Protein AF-A0A1Y2VP70-F1 (afdb_monomer)

Nearest PDB structures (foldseek):
  8ohu-assembly1_AAA  TM=2.660E-01  e=4.563E+00  Acidobacterium capsulatum

Mean predicted aligned error: 12.36 Å

Radius of gyration: 22.61 Å; Cα contacts (8 Å, |Δi|>4): 326; chains: 1; bounding box: 48×33×67 Å

Foldseek 3Di:
DDDPPQVDDLPPPVDPCNVVQVCCQCVDLDRHPDPSHDPLVVNLVVVLVQQEDPDAFAWDDPDQLALDTDRDPPPPDDGSLVVQLPPHSVSVSSCSQQVSNQQNHAHEYCDPQPRQLSNLVNDDLNSQQRHQHYEYHPPQDDVPVPDDPPDPPPVVVVPVVVVVSVVSSVVSNVSHANNADYAPAPPCPCVVVPPDPVVVVVVVVVVLVVLVVVVVVQPPVVWDDDDDDDCWTDGSGYTYHYDDPPVCCPPVSVVVSD

Sequence (258 aa):
MASSGGIVDLGDQSHPNYQLSKLNGESSAFLGGGRLGLPKEVRRMIYELAVFVDKPIRPRQVQAGSNKFHWNSKGEGQLATVSLARTCRTMYAEMEHWCPFYRVNTFEFSDTIDGLHPFLAAITPQRREEIRCITLSVDSLPSFFNRHPWTFRNPFHWRRRHDTAYEDVLVLLSQCKDLHSHKLLLTMDLYNRFLVRETIDRQKHSVIKSLKKFLAWAEDPSAKEAKSGHSIWLLPCFRFKALIPAFLDTCPQIAKLM

Secondary structure (DSSP, 8-state):
------SS-TT-TTSTTHHHHHHHHHH-TTT-SSTTSPPHHHHHHHHHHHH--SSPB--EESSTT-S-EE--SS--S--HHHHHHTT-HHHHHHHHHH-HHHHHPEEEESSTTTTHHHHHHHS-HHHHHT--EEEE---S--STTTS-SS----TTHHHHHHHHHHHHHHHHHTTS--EEEEB-------TTTTTSHHHHHHHHHHHHHHHHHHHHHHT-TTS------SSEEEETTEEEE----TTTTT-HHHHTT-

Solvent-accessible surface area (backbone atoms only — not comparable to full-atom values): 14934 Å² total; per-residue (Å²): 133,82,77,83,81,56,100,57,70,87,79,49,73,86,44,94,59,33,67,61,42,49,49,52,37,64,72,27,56,64,63,12,90,55,99,64,23,49,54,71,69,58,50,49,54,50,47,34,62,59,38,49,51,95,62,69,33,49,67,38,62,76,43,94,88,40,76,48,60,40,62,60,96,79,72,78,75,81,57,49,58,59,54,47,45,68,69,39,63,66,48,26,44,51,45,70,70,63,28,39,55,40,42,67,26,38,38,36,26,63,40,77,53,84,41,43,39,58,51,62,70,36,47,53,68,73,48,39,32,33,32,26,31,48,33,35,41,45,60,63,66,74,63,78,90,75,70,75,100,81,70,86,69,59,69,76,62,61,58,70,63,41,61,57,49,52,54,51,39,52,60,53,53,70,53,28,42,75,20,74,44,30,42,44,32,48,46,66,56,46,78,82,60,58,84,42,74,78,54,42,61,60,48,52,52,50,52,52,50,51,50,50,50,56,50,55,62,52,66,37,79,91,44,63,80,64,80,87,84,58,63,47,48,57,35,56,62,33,30,41,32,61,48,75,51,77,82,51,64,76,34,72,73,52,54,75,75,90

pLDDT: mean 70.25, std 20.04, range [31.72, 96.75]

Structure (mmCIF, N/CA/C/O backbone):
data_AF-A0A1Y2VP70-F1
#
_entry.id   AF-A0A1Y2VP70-F1
#
loop_
_atom_site.group_PDB
_atom_site.id
_atom_site.type_symbol
_atom_site.label_atom_id
_atom_site.label_alt_id
_atom_site.label_comp_id
_atom_site.label_asym_id
_atom_site.label_entity_id
_atom_site.label_seq_id
_atom_site.pdbx_PDB_ins_code
_atom_site.Cartn_x
_atom_site.Cartn_y
_atom_site.Cartn_z
_atom_site.occupancy
_atom_site.B_iso_or_equiv
_atom_site.auth_seq_id
_atom_site.auth_comp_id
_atom_site.auth_asym_id
_atom_site.auth_atom_id
_atom_site.pdbx_PDB_model_num
ATOM 1 N N . MET A 1 1 ? 9.917 6.873 26.772 1.00 36.81 1 MET A N 1
ATOM 2 C CA . MET A 1 1 ? 8.793 6.112 26.188 1.00 36.81 1 MET A CA 1
ATOM 3 C C . MET A 1 1 ? 8.165 6.987 25.119 1.00 36.81 1 MET A C 1
ATOM 5 O O . MET A 1 1 ? 7.546 7.982 25.466 1.00 36.81 1 MET A O 1
ATOM 9 N N . ALA A 1 2 ? 8.430 6.714 23.841 1.00 31.72 2 ALA A N 1
ATOM 10 C CA . ALA A 1 2 ? 7.815 7.475 22.759 1.00 31.72 2 ALA A CA 1
ATOM 11 C C . ALA A 1 2 ? 6.320 7.139 22.737 1.00 31.72 2 ALA A C 1
ATOM 13 O O . ALA A 1 2 ? 5.959 5.974 22.579 1.00 31.72 2 ALA A O 1
ATOM 14 N N . SER A 1 3 ? 5.472 8.145 22.950 1.00 38.56 3 SER A N 1
ATOM 15 C CA . SER A 1 3 ? 4.051 8.051 22.626 1.00 38.56 3 SER A CA 1
ATOM 16 C C . SER A 1 3 ? 3.962 7.582 21.177 1.00 38.56 3 SER A C 1
ATOM 18 O O . SER A 1 3 ? 4.481 8.249 20.280 1.00 38.56 3 SER A O 1
ATOM 20 N N . SER A 1 4 ? 3.398 6.396 20.949 1.00 45.53 4 SER A N 1
ATOM 21 C CA . SER A 1 4 ? 3.064 5.928 19.610 1.00 45.53 4 SER A CA 1
ATOM 22 C C . SER A 1 4 ? 1.977 6.861 19.086 1.00 45.53 4 SER A C 1
ATOM 24 O O . SER A 1 4 ? 0.792 6.621 19.316 1.00 45.53 4 SER A O 1
ATOM 26 N N . GLY A 1 5 ? 2.396 7.967 18.471 1.00 49.53 5 GLY A N 1
ATOM 27 C CA . GLY A 1 5 ? 1.543 8.991 17.882 1.00 49.53 5 GLY A CA 1
ATOM 28 C C . GLY A 1 5 ? 0.802 8.433 16.677 1.00 49.53 5 GLY A C 1
ATOM 29 O O . GLY A 1 5 ? 1.102 8.774 15.538 1.00 49.53 5 GLY A O 1
ATOM 30 N N . GLY A 1 6 ? -0.137 7.525 16.925 1.00 60.88 6 GLY A N 1
ATOM 31 C CA . GLY A 1 6 ? -1.163 7.201 15.958 1.00 60.88 6 GLY A CA 1
ATOM 32 C C . GLY A 1 6 ? -1.977 8.460 15.687 1.00 60.88 6 GLY A C 1
ATOM 33 O O . GLY A 1 6 ? -2.219 9.260 16.587 1.00 60.88 6 GLY A O 1
ATOM 34 N N . ILE A 1 7 ? -2.431 8.618 14.446 1.00 73.31 7 ILE A N 1
ATOM 35 C CA . ILE A 1 7 ? -3.306 9.723 14.014 1.00 73.31 7 ILE A CA 1
ATOM 36 C C . ILE A 1 7 ? -4.605 9.780 14.849 1.00 73.31 7 ILE A C 1
ATOM 38 O O . ILE A 1 7 ? -5.300 10.791 14.877 1.00 73.31 7 ILE A O 1
ATOM 42 N N . VAL A 1 8 ? -4.934 8.686 15.540 1.00 82.12 8 VAL A N 1
ATOM 43 C CA . VAL A 1 8 ? -6.163 8.495 16.303 1.00 82.12 8 VAL A CA 1
ATOM 44 C C . VAL A 1 8 ? -5.833 8.408 17.783 1.00 82.12 8 VAL A C 1
ATOM 46 O O . VAL A 1 8 ? -5.335 7.385 18.252 1.00 82.12 8 VAL A O 1
ATOM 49 N N . ASP A 1 9 ? -6.177 9.450 18.532 1.00 86.12 9 ASP A N 1
ATOM 50 C CA . ASP A 1 9 ? -6.187 9.375 19.987 1.00 86.12 9 ASP A CA 1
ATOM 51 C C . ASP A 1 9 ? -7.410 8.561 20.433 1.00 86.12 9 ASP A C 1
ATOM 53 O O . ASP A 1 9 ? -8.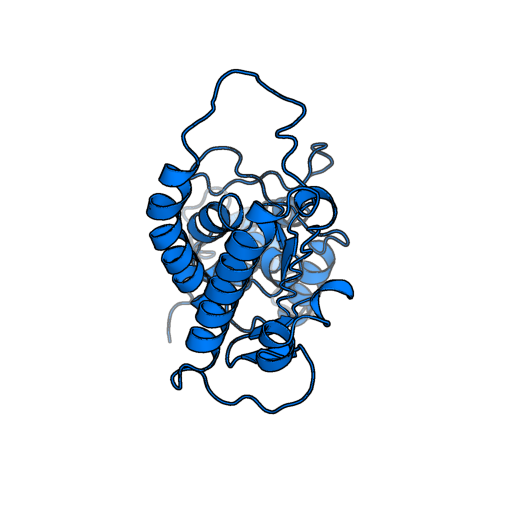548 9.009 20.305 1.00 86.12 9 ASP A O 1
ATOM 57 N N . LEU A 1 10 ? -7.200 7.331 20.910 1.00 84.69 10 LEU A N 1
ATOM 58 C CA . LEU A 1 10 ? -8.276 6.489 21.448 1.00 84.69 10 LEU A CA 1
ATOM 59 C C . LEU A 1 10 ? -8.766 6.971 22.825 1.00 84.69 10 LEU A C 1
ATOM 61 O O . LEU A 1 10 ? -9.859 6.590 23.245 1.00 84.69 10 LEU A O 1
ATOM 65 N N . GLY A 1 11 ? -7.975 7.797 23.514 1.00 85.94 11 GLY A N 1
ATOM 66 C CA . GLY A 1 11 ? -8.279 8.381 24.816 1.00 85.94 11 GLY A CA 1
ATOM 67 C C . GLY A 1 11 ? -9.081 9.680 24.752 1.00 85.94 11 GLY A C 1
ATOM 68 O O . GLY A 1 11 ? -9.553 10.126 25.795 1.00 85.94 11 GLY A O 1
ATOM 69 N N . ASP A 1 12 ? -9.281 10.257 23.562 1.00 88.69 12 ASP A N 1
ATOM 70 C CA . ASP A 1 12 ? -10.023 11.506 23.394 1.00 88.69 12 ASP A CA 1
ATOM 71 C C . ASP A 1 12 ? -11.501 11.348 23.794 1.00 88.69 12 ASP A C 1
ATOM 73 O O . ASP A 1 12 ? -12.321 10.777 23.057 1.00 88.69 12 ASP A O 1
ATOM 77 N N . GLN A 1 13 ? -11.810 11.888 24.976 1.00 90.69 13 GLN A N 1
ATOM 78 C CA . GLN A 1 13 ? -13.133 11.904 25.599 1.00 90.69 13 GLN A CA 1
ATOM 79 C C . GLN A 1 13 ? -14.077 12.927 24.961 1.00 90.69 13 GLN A C 1
ATOM 81 O O . GLN A 1 13 ? -15.290 12.800 25.116 1.00 90.69 13 GLN A O 1
ATOM 86 N N . SER A 1 14 ? -13.545 13.923 24.241 1.00 91.06 14 SER A N 1
ATOM 87 C CA . SER A 1 14 ? -14.352 14.945 23.565 1.00 91.06 14 SER A CA 1
ATOM 88 C C . SER A 1 14 ? -15.027 14.418 22.294 1.00 91.06 14 SER A C 1
ATOM 90 O O . SER A 1 14 ? -15.972 15.020 21.784 1.00 91.06 14 SER A O 1
ATOM 92 N N . HIS A 1 15 ? -14.589 13.258 21.797 1.00 85.06 15 HIS A N 1
ATOM 93 C CA . HIS A 1 15 ? -15.149 12.640 20.607 1.00 85.06 15 HIS A CA 1
ATOM 94 C C . HIS A 1 15 ? -16.620 12.216 20.820 1.00 85.06 15 HIS A C 1
ATOM 96 O O . HIS A 1 15 ? -16.912 11.467 21.758 1.00 85.06 15 HIS A O 1
ATOM 102 N N . PRO A 1 16 ? -17.548 12.550 19.898 1.00 89.00 16 PRO A N 1
ATOM 103 C CA . PRO A 1 16 ? -18.989 12.318 20.079 1.00 89.00 16 PRO A CA 1
ATOM 104 C C . PRO A 1 16 ? -19.353 10.843 20.310 1.00 89.00 16 PRO A C 1
ATOM 106 O O . PRO A 1 16 ? -20.290 10.530 21.033 1.00 89.00 16 PRO A O 1
ATOM 109 N N . ASN A 1 17 ? -18.567 9.920 19.744 1.00 84.62 17 ASN A N 1
ATOM 110 C CA . ASN A 1 17 ? -18.759 8.471 19.891 1.00 84.62 17 ASN A CA 1
ATOM 111 C C . ASN A 1 17 ? -17.756 7.800 20.851 1.00 84.62 17 ASN A C 1
ATOM 113 O O . ASN A 1 17 ? -17.474 6.607 20.699 1.00 84.62 17 ASN A O 1
ATOM 117 N N . TYR A 1 18 ? -17.154 8.539 21.792 1.00 85.69 18 TYR A N 1
ATOM 118 C CA . TYR A 1 18 ? -16.165 7.988 22.730 1.00 85.69 18 TYR A CA 1
ATOM 119 C C . TYR A 1 18 ? -16.715 6.788 23.516 1.00 85.69 18 TYR A C 1
ATOM 121 O O . TYR A 1 18 ? -16.121 5.711 23.474 1.00 85.69 18 TYR A O 1
ATOM 129 N N . GLN A 1 19 ? -17.893 6.929 24.134 1.00 84.88 19 GLN A N 1
ATOM 130 C CA . GLN A 1 19 ? -18.497 5.869 24.956 1.00 84.88 19 GLN A CA 1
ATOM 131 C C . GLN A 1 19 ? -18.812 4.600 24.150 1.00 84.88 19 GLN A C 1
ATOM 133 O O . GLN A 1 19 ? -18.469 3.500 24.571 1.00 84.88 19 GLN A O 1
ATOM 138 N N . LEU A 1 20 ? -19.380 4.746 22.946 1.00 82.38 20 LEU A N 1
ATOM 139 C CA . LEU A 1 20 ? -19.630 3.619 22.035 1.00 82.38 20 LEU A CA 1
ATOM 140 C C . LEU A 1 20 ? -18.330 2.907 21.639 1.00 82.38 20 LEU A C 1
ATOM 142 O O . LEU A 1 20 ? -18.270 1.681 21.587 1.00 82.38 20 LEU A O 1
ATOM 146 N N . SER A 1 21 ? -17.270 3.673 21.383 1.00 79.25 21 SER A N 1
ATOM 147 C CA . SER A 1 21 ? -15.967 3.111 21.013 1.00 79.25 21 SER A CA 1
ATOM 148 C C . SER A 1 21 ? -15.320 2.359 22.174 1.00 79.25 21 SER A C 1
ATOM 150 O O . SER A 1 21 ? -14.747 1.293 21.957 1.00 79.25 21 SER A O 1
ATOM 152 N N . LYS A 1 22 ? -15.455 2.885 23.396 1.00 81.62 22 LYS A N 1
ATOM 153 C CA . LYS A 1 22 ? -14.986 2.245 24.626 1.00 81.62 22 LYS A CA 1
ATOM 154 C C . LYS A 1 22 ? -15.716 0.922 24.879 1.00 81.62 22 LYS A C 1
ATOM 156 O O . LYS A 1 22 ? -15.061 -0.105 25.027 1.00 81.62 22 LYS A O 1
ATOM 161 N N . LEU A 1 23 ? -17.050 0.922 24.806 1.00 78.94 23 LEU A N 1
ATOM 162 C CA . LEU A 1 23 ? -17.875 -0.283 24.968 1.00 78.94 23 LEU A CA 1
ATOM 163 C C . LEU A 1 23 ? -17.529 -1.369 23.941 1.00 78.94 23 LEU A C 1
ATOM 165 O O . LEU A 1 23 ? -17.381 -2.534 24.309 1.00 78.94 23 LEU A O 1
ATOM 169 N N . ASN A 1 24 ? -17.341 -0.991 22.673 1.00 77.50 24 ASN A N 1
ATOM 170 C CA . ASN A 1 24 ? -16.933 -1.918 21.614 1.00 77.50 24 ASN A CA 1
ATOM 171 C C . ASN A 1 24 ? -15.533 -2.501 21.847 1.00 77.50 24 ASN A C 1
ATOM 173 O O . ASN A 1 24 ? -15.280 -3.652 21.491 1.00 77.50 24 ASN A O 1
ATOM 177 N N . GLY A 1 25 ? -14.622 -1.715 22.424 1.00 74.88 25 GLY A N 1
ATOM 178 C CA . GLY A 1 25 ? -13.291 -2.180 22.802 1.00 74.88 25 GLY A CA 1
ATOM 179 C C . GLY A 1 25 ? -13.333 -3.176 23.958 1.00 74.88 25 GLY A C 1
ATOM 180 O O . GLY A 1 25 ? -12.682 -4.210 23.888 1.00 74.88 25 GLY A O 1
ATOM 181 N N . GLU A 1 26 ? -14.119 -2.892 24.996 1.00 76.38 26 GLU A N 1
ATOM 182 C CA . GLU A 1 26 ? -14.172 -3.696 26.224 1.00 76.38 26 GLU A CA 1
ATOM 183 C C . GLU A 1 26 ? -15.010 -4.977 26.074 1.00 76.38 26 GLU A C 1
ATOM 185 O O . GLU A 1 26 ? -14.665 -6.004 26.655 1.00 76.38 26 GLU A O 1
ATOM 190 N N . SER A 1 27 ? -16.072 -4.946 25.263 1.00 71.50 27 SER A N 1
ATOM 191 C CA . SER A 1 27 ? -17.069 -6.031 25.181 1.00 71.50 27 SER A CA 1
ATOM 192 C C . SER A 1 27 ? -16.839 -7.016 24.030 1.00 71.50 27 SER A C 1
ATOM 194 O O . SER A 1 27 ? -17.524 -8.033 23.932 1.00 71.50 27 SER A O 1
ATOM 196 N N . SER A 1 28 ? -15.910 -6.725 23.118 1.00 78.75 28 SER A N 1
ATOM 197 C CA . SER A 1 28 ? -15.678 -7.550 21.931 1.00 78.75 28 SER A CA 1
ATOM 198 C C . SER A 1 28 ? -14.738 -8.717 22.229 1.00 78.75 28 SER A C 1
ATOM 200 O O . SER A 1 28 ? -13.609 -8.505 22.661 1.00 78.75 28 SER A O 1
ATOM 202 N N . ALA A 1 29 ? -15.138 -9.945 21.887 1.00 84.00 29 ALA A N 1
ATOM 203 C CA . ALA A 1 29 ? -14.236 -11.106 21.891 1.00 84.00 29 ALA A CA 1
ATOM 204 C C . ALA A 1 29 ? -13.057 -10.942 20.908 1.00 84.00 29 ALA A C 1
ATOM 206 O O . ALA A 1 29 ? -12.018 -11.577 21.044 1.00 84.00 29 ALA A O 1
ATOM 207 N N . PHE A 1 30 ? -13.193 -10.058 19.916 1.00 86.00 30 PHE A N 1
ATOM 208 C CA . PHE A 1 30 ? -12.110 -9.756 18.990 1.00 86.00 30 PHE A CA 1
ATOM 209 C C . PHE A 1 30 ? -11.111 -8.760 19.601 1.00 86.00 30 PHE A C 1
ATOM 211 O O . PHE A 1 30 ? -9.910 -9.016 19.586 1.00 86.00 30 PHE A O 1
ATOM 218 N N . LEU A 1 31 ? -11.594 -7.642 20.163 1.00 85.25 31 LEU A N 1
ATOM 219 C CA . LEU A 1 31 ? -10.757 -6.504 20.596 1.00 85.25 31 LEU A CA 1
ATOM 220 C C . LEU A 1 31 ? -10.435 -6.457 22.100 1.00 85.25 31 LEU A C 1
ATOM 222 O O . LEU A 1 31 ? -9.520 -5.727 22.484 1.00 85.25 31 LEU A O 1
ATOM 226 N N . GLY A 1 32 ? -11.176 -7.193 22.930 1.00 76.31 32 GLY A N 1
ATOM 227 C CA . GLY A 1 32 ? -11.180 -7.086 24.390 1.00 76.31 32 GLY A CA 1
ATOM 228 C C . GLY A 1 32 ? -9.804 -7.207 25.043 1.00 76.31 32 GLY A C 1
ATOM 229 O O . GLY A 1 32 ? -8.961 -7.988 24.621 1.00 76.31 32 GLY A O 1
ATOM 230 N N . GLY A 1 33 ? -9.576 -6.447 26.116 1.00 64.06 33 GLY A N 1
ATOM 231 C CA . GLY A 1 33 ? -8.334 -6.494 26.904 1.00 64.06 33 GLY A CA 1
ATOM 232 C C . GLY A 1 33 ? -8.266 -7.624 27.944 1.00 64.06 33 GLY A C 1
ATOM 233 O O . GLY A 1 33 ? -7.302 -7.692 28.701 1.00 64.06 33 GLY A O 1
ATOM 234 N N . GLY A 1 34 ? -9.292 -8.479 28.028 1.00 66.25 34 GLY A N 1
ATOM 235 C CA . GLY A 1 34 ? -9.372 -9.593 28.982 1.00 66.25 34 GLY A CA 1
ATOM 236 C C . GLY A 1 34 ? -8.952 -10.947 28.394 1.00 66.25 34 GLY A C 1
ATOM 237 O O . GLY A 1 34 ? -8.525 -11.038 27.249 1.00 66.25 34 GLY A O 1
ATOM 238 N N . ARG A 1 35 ? -9.150 -12.036 29.157 1.00 63.47 35 ARG A N 1
ATOM 239 C CA . ARG A 1 35 ? -8.818 -13.427 28.755 1.00 63.47 35 ARG A CA 1
ATOM 240 C C . ARG A 1 35 ? -9.484 -13.913 27.456 1.00 63.47 35 ARG A C 1
ATOM 242 O O . ARG A 1 35 ? -9.061 -14.929 26.919 1.00 63.47 35 ARG A O 1
ATOM 249 N N . LEU A 1 36 ? -10.538 -13.236 27.002 1.00 72.88 36 LEU A N 1
ATOM 250 C CA . LEU A 1 36 ? -11.328 -13.619 25.828 1.00 72.88 36 LEU A CA 1
ATOM 251 C C . LEU A 1 36 ? -10.959 -12.841 24.560 1.00 72.88 36 LEU A C 1
ATOM 253 O O . LEU A 1 36 ? -11.454 -13.187 23.494 1.00 72.88 36 LEU A O 1
ATOM 257 N N . GLY A 1 37 ? -10.134 -11.796 24.666 1.00 85.31 37 GLY A N 1
ATOM 258 C CA . GLY A 1 37 ? -9.703 -11.022 23.509 1.00 85.31 37 GLY A CA 1
ATOM 259 C C . GLY A 1 37 ? -8.597 -11.716 22.731 1.00 85.31 37 GLY A C 1
ATOM 260 O O . GLY A 1 37 ? -7.695 -12.318 23.316 1.00 85.31 37 GLY A O 1
ATOM 261 N N . LEU A 1 38 ? -8.626 -11.595 21.404 1.00 90.38 38 LEU A N 1
ATOM 262 C CA . LEU A 1 38 ? -7.532 -12.094 20.577 1.00 90.38 38 LEU A CA 1
ATOM 263 C C . LEU A 1 38 ? -6.261 -11.266 20.816 1.00 90.38 38 LEU A C 1
ATOM 265 O O . LEU A 1 38 ? -6.340 -10.036 20.802 1.00 90.38 38 LEU A O 1
ATOM 269 N N . PRO A 1 39 ? -5.080 -11.890 20.967 1.00 90.88 39 PRO A N 1
ATOM 270 C CA . PRO A 1 39 ? -3.812 -11.169 20.969 1.00 90.88 39 PRO A CA 1
ATOM 271 C C . PRO A 1 39 ? -3.644 -10.301 19.714 1.00 90.88 39 PRO A C 1
ATOM 273 O O . PRO A 1 39 ? -4.165 -10.626 18.641 1.00 90.88 39 PRO A O 1
ATOM 276 N N . LYS A 1 40 ? -2.895 -9.198 19.833 1.00 89.75 40 LYS A N 1
ATOM 277 C CA . LYS A 1 40 ? -2.677 -8.238 18.734 1.00 89.75 40 LYS A CA 1
ATOM 278 C C . LYS A 1 40 ? -2.093 -8.912 17.494 1.00 89.75 40 LYS A C 1
ATOM 280 O O . LYS A 1 40 ? -2.465 -8.577 16.376 1.00 89.75 40 LYS A O 1
ATOM 285 N N . GLU A 1 41 ? -1.219 -9.886 17.699 1.00 92.62 41 GLU A N 1
ATOM 286 C CA . GLU A 1 41 ? -0.559 -10.671 16.662 1.00 92.62 41 GLU A CA 1
ATOM 287 C C . GLU A 1 41 ? -1.582 -11.488 15.863 1.00 92.62 41 GLU A C 1
ATOM 289 O O . GLU A 1 41 ? -1.571 -11.468 14.634 1.00 92.62 41 GLU A O 1
ATOM 294 N N . VAL A 1 42 ? -2.529 -12.133 16.554 1.00 93.75 42 VAL A N 1
ATOM 295 C CA . VAL A 1 42 ? -3.603 -12.912 15.921 1.00 93.75 42 VAL A CA 1
ATOM 296 C C . VAL A 1 42 ? -4.558 -11.991 15.165 1.00 93.75 42 VAL A C 1
ATOM 298 O O . VAL A 1 42 ? -4.917 -12.278 14.024 1.00 93.75 42 VAL A O 1
ATOM 301 N N . ARG A 1 43 ? -4.927 -10.842 15.749 1.00 94.38 43 ARG A N 1
ATOM 302 C CA . ARG A 1 43 ? -5.743 -9.835 15.050 1.00 94.38 43 ARG A CA 1
ATOM 303 C C . ARG A 1 43 ? -5.069 -9.335 13.781 1.00 94.38 43 ARG A C 1
ATOM 305 O O . ARG A 1 43 ? -5.723 -9.240 12.747 1.00 94.38 43 ARG A O 1
ATOM 312 N N . ARG A 1 44 ? -3.764 -9.064 13.843 1.00 93.88 44 ARG A N 1
ATOM 313 C CA . ARG A 1 44 ? -2.971 -8.653 12.684 1.00 93.88 44 ARG A CA 1
ATOM 314 C C . ARG A 1 44 ? -3.031 -9.698 11.571 1.00 93.88 44 ARG A C 1
ATOM 316 O O . ARG A 1 44 ? -3.310 -9.323 10.438 1.00 93.88 44 ARG A O 1
ATOM 323 N N . MET A 1 45 ? -2.845 -10.981 11.890 1.00 95.94 45 MET A N 1
ATOM 324 C CA . MET A 1 45 ? -2.973 -12.067 10.908 1.00 95.94 45 MET A CA 1
ATOM 325 C C . MET A 1 45 ? -4.372 -12.106 10.278 1.00 95.94 45 MET A C 1
ATOM 327 O O . MET A 1 45 ? -4.504 -12.272 9.069 1.00 95.94 45 MET A O 1
ATOM 331 N N . ILE A 1 46 ? -5.423 -11.906 11.078 1.00 95.81 46 ILE A N 1
ATOM 332 C CA . ILE A 1 46 ? -6.802 -11.858 10.574 1.00 95.81 46 ILE A CA 1
ATOM 333 C C . ILE A 1 46 ? -7.003 -10.661 9.642 1.00 95.81 46 ILE A C 1
ATOM 335 O O . ILE A 1 46 ? -7.610 -10.818 8.586 1.00 95.81 46 ILE A O 1
ATOM 339 N N . TYR A 1 47 ? -6.484 -9.479 9.986 1.00 96.75 47 TYR A N 1
ATOM 340 C CA . TYR A 1 47 ? -6.564 -8.317 9.103 1.00 96.75 47 TYR A CA 1
ATOM 341 C C . TYR A 1 47 ? -5.829 -8.551 7.790 1.00 96.75 47 TYR A C 1
ATOM 343 O O . TYR A 1 47 ? -6.383 -8.246 6.741 1.00 96.75 47 TYR A O 1
ATOM 351 N N . GLU A 1 48 ? -4.617 -9.105 7.845 1.00 96.12 48 GLU A N 1
ATOM 352 C CA . GLU A 1 48 ? -3.819 -9.468 6.673 1.00 96.12 48 GLU A CA 1
ATOM 353 C C . GLU A 1 48 ? -4.599 -10.408 5.741 1.00 96.12 48 GLU A C 1
ATOM 355 O O . GLU A 1 48 ? -4.717 -10.124 4.551 1.00 96.12 48 GLU A O 1
ATOM 360 N N . LEU A 1 49 ? -5.233 -11.452 6.283 1.00 96.44 49 LEU A N 1
ATOM 361 C CA . LEU A 1 49 ? -6.102 -12.348 5.513 1.00 96.44 49 LEU A CA 1
ATOM 362 C C . LEU A 1 49 ? -7.345 -11.639 4.959 1.00 96.44 49 LEU A C 1
ATOM 364 O O . LEU A 1 49 ? -7.732 -11.872 3.818 1.00 96.44 49 LEU A O 1
ATOM 368 N N . ALA A 1 50 ? -7.972 -10.765 5.747 1.00 95.69 50 ALA A N 1
ATOM 369 C CA . ALA A 1 50 ? -9.207 -10.091 5.362 1.00 95.69 50 ALA A CA 1
ATOM 370 C C . ALA A 1 50 ? -9.007 -9.056 4.245 1.00 95.69 50 ALA A C 1
ATOM 372 O O . ALA A 1 50 ? -9.914 -8.836 3.445 1.00 95.69 50 ALA A O 1
ATOM 373 N N . VAL A 1 51 ? -7.849 -8.390 4.199 1.00 95.56 51 VAL A N 1
ATOM 374 C CA . VAL A 1 51 ? -7.547 -7.352 3.195 1.00 95.56 51 VAL A CA 1
ATOM 375 C C . VAL A 1 51 ? -6.751 -7.860 2.000 1.00 95.56 51 VAL A C 1
ATOM 377 O O . VAL A 1 51 ? -6.444 -7.066 1.106 1.00 95.56 51 VAL A O 1
ATOM 380 N N . PHE A 1 52 ? -6.401 -9.144 1.989 1.00 95.00 52 PHE A N 1
ATOM 381 C CA . PHE A 1 52 ? -5.705 -9.768 0.879 1.00 95.00 52 PHE A CA 1
ATOM 382 C C . PHE A 1 52 ? -6.600 -9.830 -0.363 1.00 95.00 52 PHE A C 1
ATOM 384 O O . PHE A 1 52 ? -7.750 -10.269 -0.320 1.00 95.00 52 PHE A O 1
ATOM 391 N N . VAL A 1 53 ? -6.045 -9.397 -1.488 1.00 93.12 53 VAL A N 1
ATOM 392 C CA . VAL A 1 53 ? -6.641 -9.472 -2.814 1.00 93.12 53 VAL A CA 1
ATOM 393 C C . VAL A 1 53 ? -5.755 -10.380 -3.656 1.00 93.12 53 VAL A C 1
ATOM 395 O O . VAL A 1 53 ? -4.587 -10.083 -3.890 1.00 93.12 53 VAL A O 1
ATOM 398 N N . ASP A 1 54 ? -6.335 -11.483 -4.129 1.00 91.06 54 ASP A N 1
ATOM 399 C CA . ASP A 1 54 ? -5.628 -12.508 -4.910 1.00 91.06 54 ASP A CA 1
ATOM 400 C C . ASP A 1 54 ? -5.006 -11.954 -6.204 1.00 91.06 54 ASP A C 1
ATOM 402 O O . ASP A 1 54 ? -3.920 -12.350 -6.624 1.00 91.06 54 ASP A O 1
ATOM 406 N N . LYS A 1 55 ? -5.676 -10.978 -6.828 1.00 90.75 55 LYS A N 1
ATOM 407 C CA . LYS A 1 55 ? -5.212 -10.343 -8.064 1.00 90.75 55 LYS A CA 1
ATOM 408 C C . LYS A 1 55 ? -4.389 -9.085 -7.782 1.00 90.75 55 LYS A C 1
ATOM 410 O O . LYS A 1 55 ? -4.735 -8.337 -6.866 1.00 90.75 55 LYS A O 1
ATOM 415 N N . PRO A 1 56 ? -3.377 -8.780 -8.619 1.00 90.19 56 PRO A N 1
ATOM 416 C CA . PRO A 1 56 ? -2.643 -7.529 -8.511 1.00 90.19 56 PRO A CA 1
ATOM 417 C C . PRO A 1 56 ? -3.571 -6.312 -8.572 1.00 90.19 56 PRO A C 1
ATOM 419 O O . PRO A 1 56 ? -4.456 -6.210 -9.426 1.00 90.19 56 PRO A O 1
ATOM 422 N N . ILE A 1 57 ? -3.353 -5.377 -7.653 1.00 91.62 57 ILE A N 1
ATOM 423 C CA . ILE A 1 57 ? -4.113 -4.136 -7.553 1.00 91.62 57 ILE A CA 1
ATOM 424 C C . ILE A 1 57 ? -3.466 -3.117 -8.479 1.00 91.62 57 ILE A C 1
ATOM 426 O O . ILE A 1 57 ? -2.281 -2.827 -8.343 1.00 91.62 57 ILE A O 1
ATOM 430 N N . ARG A 1 58 ? -4.250 -2.537 -9.389 1.00 91.12 58 ARG A N 1
ATOM 431 C CA . ARG A 1 58 ? -3.802 -1.480 -10.308 1.00 91.12 58 ARG A CA 1
ATOM 432 C C . ARG A 1 58 ? -4.340 -0.130 -9.835 1.00 91.12 58 ARG A C 1
ATOM 434 O O . ARG A 1 58 ? -5.432 0.260 -10.258 1.00 91.12 58 ARG A O 1
ATOM 441 N N . PRO A 1 59 ? -3.652 0.559 -8.907 1.00 91.31 59 PRO A N 1
ATOM 442 C CA . PRO A 1 59 ? -4.176 1.779 -8.318 1.00 91.31 59 PRO A CA 1
ATOM 443 C C . PRO A 1 59 ? -4.271 2.885 -9.370 1.00 91.31 59 PRO A C 1
ATOM 445 O O . PRO A 1 59 ? -3.299 3.218 -10.045 1.00 91.31 59 PRO A O 1
ATOM 448 N N . ARG A 1 60 ? -5.447 3.505 -9.472 1.00 89.06 60 ARG A N 1
ATOM 449 C CA . ARG A 1 60 ? -5.668 4.692 -10.305 1.00 89.06 60 ARG A CA 1
ATOM 450 C C . ARG A 1 60 ? -6.170 5.827 -9.434 1.00 89.06 60 ARG A C 1
ATOM 452 O O . ARG A 1 60 ? -7.243 5.703 -8.850 1.00 89.06 60 ARG A O 1
ATOM 459 N N . GLN A 1 61 ? -5.418 6.923 -9.344 1.00 89.19 61 GLN A N 1
ATOM 460 C CA . GLN A 1 61 ? -5.868 8.094 -8.590 1.00 89.19 61 GLN A CA 1
ATOM 461 C C . GLN A 1 61 ? -7.241 8.558 -9.082 1.00 89.19 61 GLN A C 1
ATOM 463 O O . GLN A 1 61 ? -7.472 8.665 -10.286 1.00 89.19 61 GLN A O 1
ATOM 468 N N . VAL A 1 62 ? -8.134 8.849 -8.134 1.00 89.56 62 VAL A N 1
ATOM 469 C CA . VAL A 1 62 ? -9.455 9.431 -8.424 1.00 89.56 62 VAL A CA 1
ATOM 470 C C . VAL A 1 62 ? -9.287 10.807 -9.077 1.00 89.56 62 VAL A C 1
ATOM 472 O O . VAL A 1 62 ? -9.998 11.155 -10.014 1.00 89.56 62 VAL A O 1
ATOM 475 N N . GLN A 1 63 ? -8.311 11.575 -8.595 1.00 90.56 63 GLN A N 1
ATOM 476 C CA . GLN A 1 63 ? -7.932 12.888 -9.107 1.00 90.56 63 GLN A CA 1
ATOM 477 C C . GLN A 1 63 ? -6.427 13.086 -8.904 1.00 90.56 63 GLN A C 1
ATOM 479 O O . GLN A 1 63 ? -5.864 12.557 -7.944 1.00 90.56 63 GLN A O 1
ATOM 484 N N . ALA A 1 64 ? -5.780 13.859 -9.779 1.00 87.25 64 ALA A N 1
ATOM 485 C CA . ALA A 1 64 ? -4.365 14.195 -9.642 1.00 87.25 64 ALA A CA 1
ATOM 486 C C . ALA A 1 64 ? -4.064 14.784 -8.250 1.00 87.25 64 ALA A C 1
ATOM 488 O O . ALA A 1 64 ? -4.737 15.715 -7.809 1.00 87.25 64 ALA A O 1
ATOM 489 N N . GLY A 1 65 ? -3.074 14.213 -7.559 1.00 84.62 65 GLY A N 1
ATOM 490 C CA . GLY A 1 65 ? -2.684 14.620 -6.202 1.00 84.62 65 GLY A CA 1
ATOM 491 C C . GLY A 1 65 ? -3.586 14.087 -5.082 1.00 84.62 65 GLY A C 1
ATOM 492 O O . GLY A 1 65 ? -3.333 14.361 -3.912 1.00 84.62 65 GLY A O 1
ATOM 493 N N . SER A 1 66 ? -4.624 13.311 -5.403 1.00 90.56 66 SER A N 1
ATOM 494 C CA . SER A 1 66 ? -5.487 12.689 -4.400 1.00 90.56 66 SER A CA 1
ATOM 495 C C . SER A 1 66 ? -4.825 11.469 -3.759 1.00 90.56 66 SER A C 1
ATOM 497 O O . SER A 1 66 ? -4.204 10.650 -4.434 1.00 90.56 66 SER A O 1
ATOM 499 N N . ASN A 1 67 ? -5.060 11.279 -2.462 1.00 89.06 67 ASN A N 1
ATOM 500 C CA . ASN A 1 67 ? -4.730 10.044 -1.747 1.00 89.06 67 ASN A CA 1
ATOM 501 C C . ASN A 1 67 ? -5.802 8.944 -1.905 1.00 89.06 67 ASN A C 1
ATOM 503 O O . ASN A 1 67 ? -5.736 7.915 -1.230 1.00 89.06 67 ASN A O 1
ATOM 507 N N . LYS A 1 68 ? -6.811 9.167 -2.760 1.00 90.12 68 LYS A N 1
ATOM 508 C CA . LYS A 1 68 ? -7.873 8.205 -3.064 1.00 90.12 68 LYS A CA 1
ATOM 509 C C . LYS A 1 68 ? -7.603 7.525 -4.399 1.00 90.12 68 LYS A C 1
ATOM 511 O O . LYS A 1 68 ? -7.289 8.183 -5.392 1.00 90.12 68 LYS A O 1
ATOM 516 N N . PHE A 1 69 ? -7.809 6.212 -4.427 1.00 90.06 69 PHE A N 1
ATOM 517 C CA . PHE A 1 69 ? -7.539 5.377 -5.589 1.00 90.06 69 PHE A CA 1
ATOM 518 C C . PHE A 1 69 ? -8.727 4.476 -5.907 1.00 90.06 69 PHE A C 1
ATOM 520 O O . PHE A 1 69 ? -9.364 3.920 -5.012 1.00 90.06 69 PHE A O 1
ATOM 527 N N . HIS A 1 70 ? -8.983 4.291 -7.196 1.00 87.94 70 HIS A N 1
ATOM 528 C CA . HIS A 1 70 ? -9.733 3.151 -7.690 1.00 87.94 70 HIS A CA 1
ATOM 529 C C . HIS A 1 70 ? -8.838 1.917 -7.625 1.00 87.94 70 HIS A C 1
ATOM 531 O O . HIS A 1 70 ? -7.674 1.969 -8.027 1.00 87.94 70 HIS A O 1
ATOM 537 N N . TRP A 1 71 ? -9.389 0.820 -7.115 1.00 80.69 71 TRP A N 1
ATOM 538 C CA . TRP A 1 71 ? -8.679 -0.451 -6.980 1.00 80.69 71 TRP A CA 1
ATOM 539 C C . TRP A 1 71 ? -9.109 -1.479 -8.036 1.00 80.69 71 TRP A C 1
ATOM 541 O O . TRP A 1 71 ? -8.369 -2.419 -8.310 1.00 80.69 71 TRP A O 1
ATOM 551 N N . ASN A 1 72 ? -10.273 -1.287 -8.665 1.00 75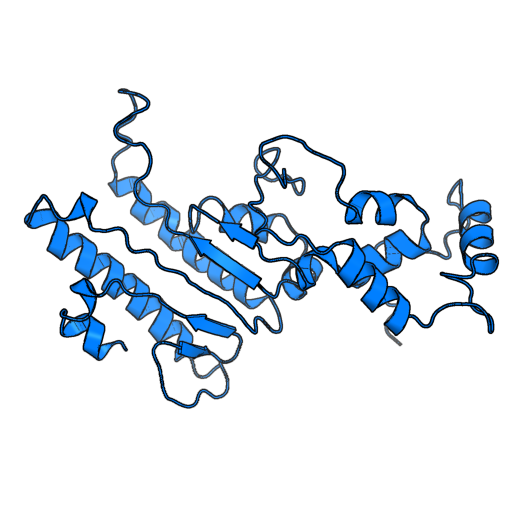.38 72 ASN A N 1
ATOM 552 C CA . ASN A 1 72 ? -10.747 -2.086 -9.788 1.00 75.38 72 ASN A CA 1
ATOM 553 C C . ASN A 1 72 ? -11.411 -1.209 -10.864 1.00 75.38 72 ASN A C 1
ATOM 555 O O . ASN A 1 72 ? -11.858 -0.090 -10.607 1.00 75.38 72 ASN A O 1
ATOM 559 N N . SER A 1 73 ? -11.456 -1.718 -12.096 1.00 66.38 73 SER A N 1
ATOM 560 C CA . SER A 1 73 ? -12.063 -1.032 -13.245 1.00 66.38 73 SER A CA 1
ATOM 561 C C . SER A 1 73 ? -13.591 -1.090 -13.250 1.00 66.38 73 SER A C 1
ATOM 563 O O . SER A 1 73 ? -14.226 -0.281 -13.921 1.00 66.38 73 SER A O 1
ATOM 565 N N . LYS A 1 74 ? -14.177 -2.042 -12.516 1.00 67.44 74 LYS A N 1
ATOM 566 C CA . LYS A 1 74 ? -15.617 -2.325 -12.525 1.00 67.44 74 LYS A CA 1
ATOM 567 C C . LYS A 1 74 ? -16.395 -1.700 -11.362 1.00 67.44 74 LYS A C 1
ATOM 569 O O . LYS A 1 74 ? -17.613 -1.806 -11.338 1.00 67.44 74 LYS A O 1
ATOM 574 N N . GLY A 1 75 ? -15.718 -1.075 -10.397 1.00 58.00 75 GLY A N 1
ATOM 575 C CA . GLY A 1 75 ? -16.359 -0.557 -9.182 1.00 58.00 75 GLY A CA 1
ATOM 576 C C . GLY A 1 75 ? -16.948 -1.650 -8.281 1.00 58.00 75 GLY A C 1
ATOM 577 O O . GLY A 1 75 ? -17.800 -1.358 -7.447 1.00 58.00 75 GLY A O 1
ATOM 578 N N . GLU A 1 76 ? -16.540 -2.909 -8.455 1.00 58.91 76 GLU A N 1
ATOM 579 C CA . GLU A 1 76 ? -17.112 -4.047 -7.734 1.00 58.91 76 GLU A CA 1
ATOM 580 C C . GLU A 1 76 ? -16.655 -4.035 -6.271 1.00 58.91 76 GLU A C 1
ATOM 582 O O . GLU A 1 76 ? -15.490 -4.281 -5.989 1.00 58.91 76 GLU A O 1
ATOM 587 N N . GLY A 1 77 ? -17.574 -3.774 -5.341 1.00 68.31 77 GLY A N 1
ATOM 588 C CA . GLY A 1 77 ? -17.380 -4.001 -3.908 1.00 68.31 77 GLY A CA 1
ATOM 589 C C . GLY A 1 77 ? -16.515 -2.974 -3.164 1.00 68.31 77 GLY A C 1
ATOM 590 O O . GLY A 1 77 ? -15.575 -2.363 -3.677 1.00 68.31 77 GLY A O 1
ATOM 591 N N . GLN A 1 78 ? -16.838 -2.793 -1.885 1.00 79.88 78 GLN A N 1
ATOM 592 C CA . GLN A 1 78 ? -16.019 -2.029 -0.951 1.00 79.88 78 GLN A CA 1
ATOM 593 C C . GLN A 1 78 ? -14.865 -2.915 -0.464 1.00 79.88 78 GLN A C 1
ATOM 595 O O . GLN A 1 78 ? -15.106 -4.020 0.017 1.00 79.88 78 GLN A O 1
ATOM 600 N N . LEU A 1 79 ? -13.618 -2.433 -0.557 1.00 85.94 79 LEU A N 1
ATOM 601 C CA . LEU A 1 79 ? -12.467 -3.145 0.009 1.00 85.94 79 LEU A CA 1
ATOM 602 C C . LEU A 1 79 ? -12.706 -3.423 1.494 1.00 85.94 79 LEU A C 1
ATOM 604 O O . LEU A 1 79 ? -13.080 -2.512 2.242 1.00 85.94 79 LEU A O 1
ATOM 608 N N . ALA A 1 80 ? -12.401 -4.646 1.931 1.00 91.25 80 ALA A N 1
ATOM 609 C CA . ALA A 1 80 ? -12.505 -5.044 3.333 1.00 91.25 80 ALA A CA 1
ATOM 610 C C . ALA A 1 80 ? -11.761 -4.070 4.259 1.00 91.25 80 ALA A C 1
ATOM 612 O O . ALA A 1 80 ? -12.262 -3.743 5.330 1.00 91.25 80 ALA A O 1
ATOM 613 N N . THR A 1 81 ? -10.635 -3.503 3.803 1.00 91.06 81 THR A N 1
ATOM 614 C CA . THR A 1 81 ? -9.883 -2.488 4.555 1.00 91.06 81 THR A CA 1
ATOM 615 C C . THR A 1 81 ? -10.741 -1.278 4.937 1.00 91.06 81 THR A C 1
ATOM 617 O O . THR A 1 81 ? -10.606 -0.761 6.041 1.00 91.06 81 THR A O 1
ATOM 620 N N . VAL A 1 82 ? -11.649 -0.836 4.057 1.00 90.06 82 VAL A N 1
ATOM 621 C CA . VAL A 1 82 ? -12.530 0.315 4.307 1.00 90.06 82 VAL A CA 1
ATOM 622 C C . VAL A 1 82 ? -13.656 -0.084 5.257 1.00 90.06 82 VAL A C 1
ATOM 624 O O . VAL A 1 82 ? -14.039 0.704 6.115 1.00 90.06 82 VAL A O 1
ATOM 627 N N . SER A 1 83 ? -14.194 -1.296 5.125 1.00 92.56 83 SER A N 1
ATOM 628 C CA . SER A 1 83 ? -15.235 -1.808 6.025 1.00 92.56 83 SER A CA 1
ATOM 629 C C . SER A 1 83 ? -14.704 -1.996 7.452 1.00 92.56 83 SER A C 1
ATOM 631 O O . SER A 1 83 ? -15.318 -1.516 8.404 1.00 92.56 83 SER A O 1
ATOM 633 N N . LEU A 1 84 ? -13.513 -2.587 7.600 1.00 92.44 84 LEU A N 1
ATOM 634 C CA . LEU A 1 84 ? -12.818 -2.753 8.882 1.00 92.44 84 LEU A CA 1
ATOM 635 C C . LEU A 1 84 ? -12.494 -1.399 9.526 1.00 92.44 84 LEU A C 1
ATOM 637 O O . LEU A 1 84 ? -12.836 -1.164 10.684 1.00 92.44 84 LEU A O 1
ATOM 641 N N . ALA A 1 85 ? -11.933 -0.465 8.751 1.00 91.12 85 ALA A N 1
ATOM 642 C CA . ALA A 1 85 ? -11.644 0.897 9.202 1.00 91.12 85 ALA A CA 1
ATOM 643 C C . ALA A 1 85 ? -12.894 1.662 9.679 1.00 91.12 85 ALA A C 1
ATOM 645 O O . ALA A 1 85 ? -12.789 2.565 10.502 1.00 91.12 85 ALA A O 1
ATOM 646 N N . ARG A 1 86 ? -14.084 1.310 9.180 1.00 89.88 86 ARG A N 1
ATOM 647 C CA . ARG A 1 86 ? -15.359 1.929 9.575 1.00 89.88 86 ARG A CA 1
ATOM 648 C C . ARG A 1 86 ? -16.070 1.206 10.719 1.00 89.88 86 ARG A C 1
ATOM 650 O O . ARG A 1 86 ? -17.104 1.694 11.162 1.00 89.88 86 ARG A O 1
ATOM 657 N N . THR A 1 87 ? -15.553 0.069 11.184 1.00 88.81 87 THR A N 1
ATOM 658 C CA . THR A 1 87 ? -16.241 -0.761 12.184 1.00 88.81 87 THR A CA 1
ATOM 659 C C . THR A 1 87 ? -16.153 -0.138 13.580 1.00 88.81 87 THR A C 1
ATOM 661 O O . THR A 1 87 ? -17.172 0.069 14.233 1.00 88.81 87 THR A O 1
ATOM 664 N N . CYS A 1 88 ? -14.949 0.204 14.047 1.00 87.81 88 CYS A N 1
ATOM 665 C CA . CYS A 1 88 ? -14.748 0.916 15.31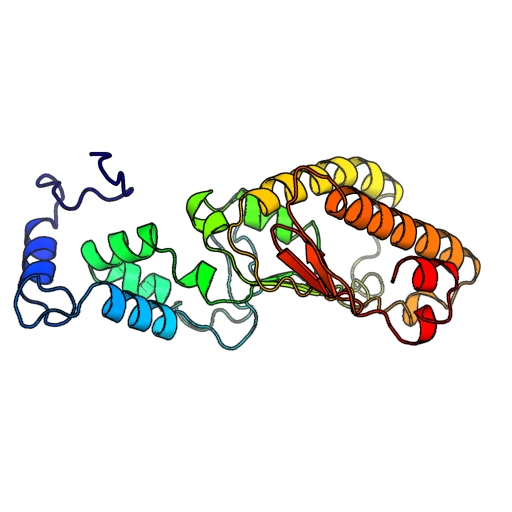3 1.00 87.81 88 CYS A CA 1
ATOM 666 C C . CYS A 1 88 ? -13.403 1.664 15.336 1.00 87.81 88 CYS A C 1
ATOM 668 O O . CYS A 1 88 ? -12.516 1.389 14.525 1.00 87.81 88 CYS A O 1
ATOM 670 N N . ARG A 1 89 ? -13.224 2.587 16.296 1.00 88.12 89 ARG A N 1
ATOM 671 C CA . ARG A 1 89 ? -11.990 3.390 16.432 1.00 88.12 89 ARG A CA 1
ATOM 672 C C . ARG A 1 89 ? -10.744 2.535 16.658 1.00 88.12 89 ARG A C 1
ATOM 674 O O . ARG A 1 89 ? -9.700 2.855 16.107 1.00 88.12 89 ARG A O 1
ATOM 681 N N . THR A 1 90 ? -10.847 1.454 17.432 1.00 89.06 90 THR A N 1
ATOM 682 C CA . THR A 1 90 ? -9.709 0.565 17.706 1.00 89.06 90 THR A CA 1
ATOM 683 C C . THR A 1 90 ? -9.239 -0.141 16.439 1.00 89.06 90 THR A C 1
ATOM 685 O O . THR A 1 90 ? -8.051 -0.104 16.140 1.00 89.06 90 THR A O 1
ATOM 688 N N . MET A 1 91 ? -10.162 -0.709 15.651 1.00 91.38 91 MET A N 1
ATOM 689 C CA . MET A 1 91 ? -9.825 -1.304 14.352 1.00 91.38 91 MET A CA 1
ATOM 690 C C . MET A 1 91 ? -9.252 -0.252 13.406 1.00 91.38 91 MET A C 1
ATOM 692 O O . MET A 1 91 ? -8.239 -0.503 12.768 1.00 91.38 91 MET A O 1
ATOM 696 N N . TYR A 1 92 ? -9.840 0.945 13.350 1.00 92.12 92 TYR A N 1
ATOM 697 C CA . TYR A 1 92 ? -9.297 2.042 12.550 1.00 92.12 92 TYR A CA 1
ATOM 698 C C . TYR A 1 92 ? -7.851 2.388 12.940 1.00 92.12 92 TYR A C 1
ATOM 700 O O . TYR A 1 92 ? -6.987 2.471 12.071 1.00 92.12 92 TYR A O 1
ATOM 708 N N . ALA A 1 93 ? -7.572 2.524 14.239 1.00 91.56 93 ALA A N 1
ATOM 709 C CA . ALA A 1 93 ? -6.238 2.819 14.749 1.00 91.56 93 ALA A CA 1
ATOM 710 C C . ALA A 1 93 ? -5.236 1.690 14.454 1.00 91.56 93 ALA A C 1
ATOM 712 O O . ALA A 1 93 ? -4.116 1.971 14.034 1.00 91.56 93 ALA A O 1
ATOM 713 N N . GLU A 1 94 ? -5.629 0.423 14.620 1.00 92.94 94 GLU A N 1
ATOM 714 C CA . GLU A 1 94 ? -4.783 -0.730 14.278 1.00 92.94 94 GLU A CA 1
ATOM 715 C C . GLU A 1 94 ? -4.503 -0.798 12.766 1.00 92.94 94 GLU A C 1
ATOM 717 O O . GLU A 1 94 ? -3.359 -1.001 12.359 1.00 92.94 94 GLU A O 1
ATOM 722 N N . MET A 1 95 ? -5.514 -0.556 11.925 1.00 93.31 95 MET A N 1
ATOM 723 C CA . MET A 1 95 ? -5.380 -0.541 10.464 1.00 93.31 95 MET A CA 1
ATOM 724 C C . MET A 1 95 ? -4.485 0.599 9.968 1.00 93.31 95 MET A C 1
ATOM 726 O O . MET A 1 95 ? -3.689 0.383 9.056 1.00 93.31 95 MET A O 1
ATOM 730 N N . GLU A 1 96 ? -4.584 1.790 10.563 1.00 92.06 96 GLU A N 1
ATOM 731 C CA . GLU A 1 96 ? -3.721 2.931 10.227 1.00 92.06 96 GLU A CA 1
ATOM 732 C C . GLU A 1 96 ? -2.295 2.736 10.757 1.00 92.06 96 GLU A C 1
ATOM 734 O O . GLU A 1 96 ? -1.330 3.156 10.124 1.00 92.06 96 GLU A O 1
ATOM 739 N N . HIS A 1 97 ? -2.130 2.063 11.900 1.00 91.50 97 HIS A N 1
ATOM 740 C CA . HIS A 1 97 ? -0.810 1.804 12.463 1.00 91.50 97 HIS A CA 1
ATOM 741 C C . HIS A 1 97 ? -0.045 0.714 11.696 1.00 91.50 97 HIS A C 1
ATOM 743 O O . HIS A 1 97 ? 1.127 0.901 11.372 1.00 91.50 97 HIS A O 1
ATOM 749 N N . TRP A 1 98 ? -0.692 -0.411 11.381 1.00 91.88 98 TRP A N 1
ATOM 750 C CA . TRP A 1 98 ? -0.037 -1.566 10.751 1.00 91.88 98 TRP A CA 1
ATOM 751 C C . TRP A 1 98 ? -0.139 -1.594 9.228 1.00 91.88 98 TRP A C 1
ATOM 753 O O . TRP A 1 98 ? 0.583 -2.357 8.594 1.00 91.88 98 TRP A O 1
ATOM 763 N N . CYS A 1 99 ? -1.045 -0.809 8.641 1.00 94.81 99 CYS A N 1
ATOM 764 C CA . CYS A 1 99 ? -1.265 -0.719 7.198 1.00 94.81 99 CYS A CA 1
ATOM 765 C C . CYS A 1 99 ? -1.305 -2.086 6.467 1.00 94.81 99 CYS A C 1
ATOM 767 O O . CYS A 1 99 ? -0.691 -2.214 5.402 1.00 94.81 99 CYS A O 1
ATOM 769 N N . PRO A 1 100 ? -2.035 -3.113 6.963 1.00 95.81 100 PRO A N 1
ATOM 770 C CA . PRO A 1 100 ? -1.924 -4.486 6.453 1.00 95.81 100 PRO A CA 1
ATOM 771 C C . PRO A 1 100 ? -2.262 -4.597 4.961 1.00 95.81 100 PRO A C 1
ATOM 773 O O . PRO A 1 100 ? -1.676 -5.414 4.258 1.00 95.81 100 PRO A O 1
ATOM 776 N N . PHE A 1 101 ? -3.131 -3.718 4.448 1.00 95.81 101 PHE A N 1
ATOM 777 C CA . PHE A 1 101 ? -3.460 -3.636 3.024 1.00 95.81 101 PHE A CA 1
ATOM 778 C C . PHE A 1 101 ? -2.232 -3.415 2.131 1.00 95.81 101 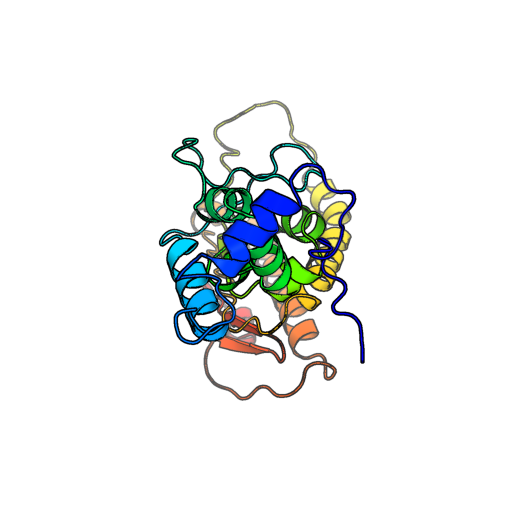PHE A C 1
ATOM 780 O O . PHE A 1 101 ? -2.138 -4.039 1.079 1.00 95.81 101 PHE A O 1
ATOM 787 N N . TYR A 1 102 ? -1.286 -2.564 2.534 1.00 94.81 102 TYR A N 1
ATOM 788 C CA . TYR A 1 102 ? -0.076 -2.294 1.747 1.00 94.81 102 TYR A CA 1
ATOM 789 C C . TYR A 1 102 ? 0.951 -3.427 1.856 1.00 94.81 102 TYR A C 1
ATOM 791 O O . TYR A 1 102 ? 1.716 -3.662 0.923 1.00 94.81 102 TYR A O 1
ATOM 799 N N . ARG A 1 103 ? 0.916 -4.156 2.974 1.00 93.62 103 ARG A N 1
ATOM 800 C CA . ARG A 1 103 ? 1.854 -5.227 3.304 1.00 93.62 103 ARG A CA 1
ATOM 801 C C . ARG A 1 103 ? 1.632 -6.511 2.525 1.00 93.62 103 ARG A C 1
ATOM 803 O O . ARG A 1 103 ? 2.601 -7.116 2.078 1.00 93.62 103 ARG A O 1
ATOM 810 N N . VAL A 1 104 ? 0.380 -6.937 2.378 1.00 94.56 104 VAL A N 1
ATOM 811 C CA . VAL A 1 104 ? 0.063 -8.267 1.820 1.00 94.56 104 VAL A CA 1
ATOM 812 C C . VAL A 1 104 ? -0.299 -8.254 0.341 1.00 94.56 104 VAL A C 1
ATOM 814 O O . VAL A 1 104 ? -0.268 -9.299 -0.303 1.00 94.56 104 VAL A O 1
ATOM 817 N N . ASN A 1 105 ? -0.657 -7.092 -0.206 1.00 94.62 105 ASN A N 1
ATOM 818 C CA . ASN A 1 105 ? -1.114 -6.986 -1.585 1.00 94.62 105 ASN A CA 1
ATOM 819 C C . ASN A 1 105 ? 0.029 -6.689 -2.554 1.00 94.62 105 ASN A C 1
ATOM 821 O O . ASN A 1 105 ? 1.022 -6.045 -2.218 1.00 94.62 105 ASN A O 1
ATOM 825 N N . THR A 1 106 ? -0.150 -7.137 -3.795 1.00 92.06 106 THR A N 1
ATOM 826 C CA . THR A 1 106 ? 0.737 -6.784 -4.907 1.00 92.06 106 THR A CA 1
ATOM 827 C C . THR A 1 106 ? 0.158 -5.599 -5.665 1.00 92.06 106 THR A C 1
ATOM 829 O O . THR A 1 106 ? -0.980 -5.665 -6.127 1.00 92.06 1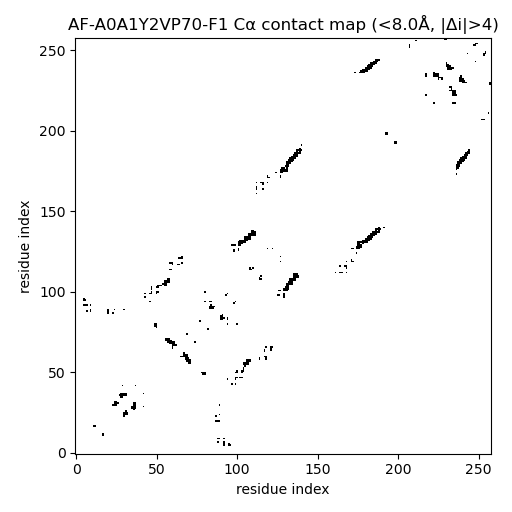06 THR A O 1
ATOM 832 N N . PHE A 1 107 ? 0.946 -4.537 -5.828 1.00 91.94 107 PHE A N 1
ATOM 833 C CA . PHE A 1 107 ? 0.576 -3.371 -6.630 1.00 91.94 107 PHE A CA 1
ATOM 834 C C . PHE A 1 107 ? 1.190 -3.477 -8.020 1.00 91.94 107 PHE A C 1
ATOM 836 O O . PHE A 1 107 ? 2.402 -3.629 -8.147 1.00 91.94 107 PHE A O 1
ATOM 843 N N . GLU A 1 108 ? 0.368 -3.404 -9.058 1.00 90.44 108 GLU A N 1
ATOM 844 C CA . GLU A 1 108 ? 0.794 -3.498 -10.449 1.00 90.44 108 GLU A CA 1
ATOM 845 C C . GLU A 1 108 ? 0.609 -2.168 -11.180 1.00 90.44 108 GLU A C 1
ATOM 847 O O . GLU A 1 108 ? -0.444 -1.533 -11.087 1.00 90.44 108 GLU A O 1
ATOM 852 N N . PHE A 1 109 ? 1.625 -1.763 -11.940 1.00 88.12 109 PHE A N 1
ATOM 853 C CA . PHE A 1 109 ? 1.600 -0.541 -12.740 1.00 88.12 109 PHE A CA 1
ATOM 854 C C . PHE A 1 109 ? 1.969 -0.854 -14.190 1.00 88.12 109 PHE A C 1
ATOM 856 O O . PHE A 1 109 ? 3.047 -1.388 -14.450 1.00 88.12 109 PHE A O 1
ATOM 863 N N . SER A 1 110 ? 1.077 -0.486 -15.115 1.00 80.81 110 SER A N 1
ATOM 864 C CA . SER A 1 110 ? 1.246 -0.641 -16.570 1.00 80.81 110 SER A CA 1
ATOM 865 C C . SER A 1 110 ? 2.191 0.396 -17.190 1.00 80.81 110 SER A C 1
ATOM 867 O O . SER A 1 110 ? 2.750 0.179 -18.262 1.00 80.81 110 SER A O 1
ATOM 869 N N . ASP A 1 111 ? 2.352 1.540 -16.521 1.00 71.25 111 ASP A N 1
ATOM 870 C CA . ASP A 1 111 ? 3.311 2.584 -16.869 1.00 71.25 111 ASP A CA 1
ATOM 871 C C . ASP A 1 111 ? 4.202 2.837 -15.652 1.00 71.25 111 ASP A C 1
ATOM 873 O O . ASP A 1 111 ? 3.711 3.156 -14.561 1.00 71.25 111 ASP A O 1
ATOM 877 N N . THR A 1 112 ? 5.509 2.630 -15.826 1.00 66.50 112 THR A N 1
ATOM 878 C CA . THR A 1 112 ? 6.475 2.593 -14.725 1.00 66.50 112 THR A CA 1
ATOM 879 C C . THR A 1 112 ? 6.572 3.906 -13.971 1.00 66.50 112 THR A C 1
ATOM 881 O O . THR A 1 112 ? 6.952 3.876 -12.806 1.00 66.50 112 THR A O 1
ATOM 884 N N . ILE A 1 113 ? 6.252 5.043 -14.595 1.00 74.38 113 ILE A N 1
ATOM 885 C CA . ILE A 1 113 ? 6.424 6.360 -13.966 1.00 74.38 113 ILE A CA 1
ATOM 886 C C . ILE A 1 113 ? 5.089 7.051 -13.775 1.00 74.38 113 ILE A C 1
ATOM 888 O O . ILE A 1 113 ? 4.815 7.532 -12.677 1.00 74.38 113 ILE A O 1
ATOM 892 N N . ASP A 1 114 ? 4.242 7.061 -14.804 1.00 78.69 114 ASP A N 1
ATOM 893 C CA . ASP A 1 114 ? 3.014 7.859 -14.778 1.00 78.69 114 ASP A CA 1
ATOM 894 C C . ASP A 1 114 ? 1.996 7.326 -13.758 1.00 78.69 114 ASP A C 1
ATOM 896 O O . ASP A 1 114 ? 1.199 8.095 -13.221 1.00 78.69 114 ASP A O 1
ATOM 900 N N . GLY A 1 115 ? 2.045 6.028 -13.438 1.00 85.69 115 GLY A N 1
ATOM 901 C CA . GLY A 1 115 ? 1.230 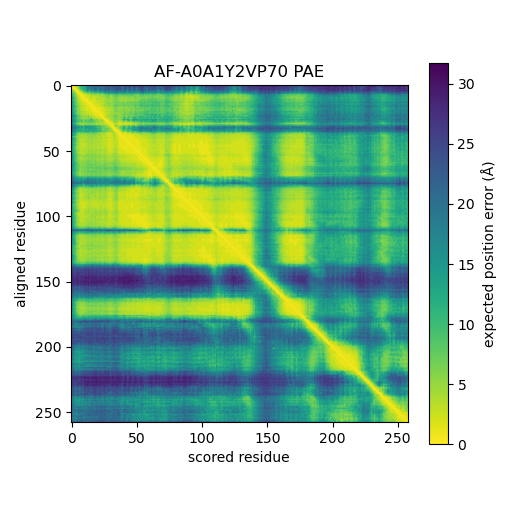5.427 -12.378 1.00 85.69 115 GLY A CA 1
ATOM 902 C C . GLY A 1 115 ? 1.942 5.349 -11.027 1.00 85.69 115 GLY A C 1
ATOM 903 O O . GLY A 1 115 ? 1.359 5.686 -9.993 1.00 85.69 115 GLY A O 1
ATOM 904 N N . LEU A 1 116 ? 3.204 4.911 -11.030 1.00 89.25 116 LEU A N 1
ATOM 905 C CA . LEU A 1 116 ? 3.944 4.629 -9.800 1.00 89.25 116 LEU A CA 1
ATOM 906 C C . LEU A 1 116 ? 4.292 5.903 -9.026 1.00 89.25 116 LEU A C 1
ATOM 908 O O . LEU A 1 116 ? 4.094 5.945 -7.811 1.00 89.25 116 LEU A O 1
ATOM 912 N N . HIS A 1 117 ? 4.780 6.944 -9.713 1.00 89.75 117 HIS A N 1
ATOM 913 C CA . HIS A 1 117 ? 5.206 8.177 -9.053 1.00 89.75 117 HIS A CA 1
ATOM 914 C C . HIS A 1 117 ? 4.045 8.854 -8.305 1.00 89.75 117 HIS A C 1
ATOM 916 O O . HIS A 1 117 ? 4.171 9.066 -7.096 1.00 89.75 117 HIS A O 1
ATOM 922 N N . PRO A 1 118 ? 2.877 9.125 -8.933 1.00 90.88 118 PRO A N 1
ATOM 923 C CA . PRO A 1 118 ? 1.755 9.731 -8.218 1.00 90.88 118 PRO A CA 1
ATOM 924 C C . PRO A 1 118 ? 1.218 8.855 -7.086 1.00 90.88 118 PRO A C 1
ATOM 926 O O . PRO A 1 118 ? 0.797 9.387 -6.060 1.00 90.88 118 PRO A O 1
ATOM 929 N N . PHE A 1 119 ? 1.238 7.527 -7.246 1.00 93.62 119 PHE A N 1
ATOM 930 C CA . PHE A 1 119 ? 0.820 6.606 -6.192 1.00 93.62 119 PHE A CA 1
ATOM 931 C C . PHE A 1 119 ? 1.715 6.719 -4.958 1.00 93.62 119 PHE A C 1
ATOM 933 O O . PHE A 1 119 ? 1.209 6.996 -3.870 1.00 93.62 119 PHE A O 1
ATOM 940 N N . LEU A 1 120 ? 3.031 6.562 -5.129 1.00 93.00 120 LEU A N 1
ATOM 941 C CA . LEU A 1 120 ? 3.985 6.627 -4.023 1.00 93.00 120 LEU A CA 1
ATOM 942 C C . LEU A 1 120 ? 3.995 8.007 -3.362 1.00 93.00 120 LEU A C 1
ATOM 944 O O . LEU A 1 120 ? 4.051 8.088 -2.135 1.00 93.00 120 LEU A O 1
ATOM 948 N N . ALA A 1 121 ? 3.897 9.079 -4.153 1.00 92.50 121 ALA A N 1
ATOM 949 C CA . ALA A 1 121 ? 3.867 10.447 -3.647 1.00 92.50 121 ALA A CA 1
ATOM 950 C C . ALA A 1 121 ? 2.601 10.754 -2.824 1.00 92.50 121 ALA A C 1
ATOM 952 O O . ALA A 1 121 ? 2.658 11.553 -1.892 1.00 92.50 121 ALA A O 1
ATOM 953 N N . ALA A 1 122 ? 1.463 10.129 -3.143 1.00 94.19 122 ALA A N 1
ATOM 954 C CA . ALA A 1 122 ? 0.182 10.446 -2.511 1.00 94.19 122 ALA A CA 1
ATOM 955 C C . ALA A 1 122 ? -0.137 9.631 -1.247 1.00 94.19 122 ALA A C 1
ATOM 957 O O . ALA A 1 122 ? -1.053 9.988 -0.502 1.00 94.19 122 ALA A O 1
ATOM 958 N N . ILE A 1 123 ? 0.583 8.538 -0.992 1.00 94.44 123 ILE A N 1
ATOM 959 C CA . ILE A 1 123 ? 0.456 7.773 0.256 1.00 94.44 123 ILE A CA 1
ATOM 960 C C . ILE A 1 123 ? 1.415 8.307 1.330 1.00 94.44 123 ILE A C 1
ATOM 962 O O . ILE A 1 123 ? 2.360 9.038 1.042 1.00 94.44 123 ILE A O 1
ATOM 966 N N . THR A 1 124 ? 1.163 7.990 2.600 1.00 93.00 124 THR A N 1
ATOM 967 C CA . THR A 1 124 ? 2.017 8.446 3.709 1.00 93.00 124 THR A CA 1
ATOM 968 C C . THR A 1 124 ? 3.337 7.662 3.748 1.00 93.00 124 THR A C 1
ATOM 970 O O . THR A 1 124 ? 3.370 6.520 3.280 1.00 93.00 124 THR A O 1
ATOM 973 N N . PRO A 1 125 ? 4.419 8.215 4.337 1.00 92.25 125 PRO A N 1
ATOM 974 C CA . PRO A 1 125 ? 5.670 7.478 4.528 1.00 92.25 125 PRO A CA 1
ATOM 975 C C . PRO A 1 125 ? 5.461 6.130 5.227 1.00 92.25 125 PRO A C 1
ATOM 977 O O . PRO A 1 125 ? 5.950 5.115 4.757 1.00 92.25 125 PRO A O 1
ATOM 980 N N . GLN A 1 126 ? 4.636 6.095 6.276 1.00 92.00 126 GLN A N 1
ATOM 981 C CA . GLN A 1 126 ? 4.304 4.866 7.000 1.00 92.00 126 GLN A CA 1
ATOM 982 C C . GLN A 1 126 ? 3.642 3.803 6.106 1.00 92.00 126 GLN A C 1
ATOM 984 O O . GLN A 1 126 ? 3.962 2.623 6.203 1.00 92.00 126 GLN A O 1
ATOM 989 N N . ARG A 1 127 ? 2.747 4.206 5.194 1.00 94.19 127 ARG A N 1
ATOM 990 C CA . ARG A 1 127 ? 2.135 3.277 4.230 1.00 94.19 127 ARG A CA 1
ATOM 991 C C . ARG A 1 127 ? 3.153 2.778 3.208 1.00 94.19 127 ARG A C 1
ATOM 993 O O . ARG A 1 127 ? 3.106 1.604 2.860 1.00 94.19 127 ARG A O 1
ATOM 1000 N N . ARG A 1 128 ? 4.079 3.640 2.757 1.00 93.12 128 ARG A N 1
ATOM 1001 C CA . ARG A 1 128 ? 5.199 3.238 1.884 1.00 93.12 128 ARG A CA 1
ATOM 1002 C C . ARG A 1 128 ? 6.090 2.210 2.562 1.00 93.12 128 ARG A C 1
ATOM 1004 O O . ARG A 1 128 ? 6.414 1.200 1.951 1.00 93.12 128 ARG A O 1
ATOM 1011 N N . GLU A 1 129 ? 6.427 2.437 3.829 1.00 91.38 129 GLU A N 1
ATOM 1012 C CA . GLU A 1 129 ? 7.258 1.527 4.615 1.00 91.38 129 GLU A CA 1
ATOM 1013 C C . GLU A 1 129 ? 6.689 0.112 4.695 1.00 91.38 129 GLU A C 1
ATOM 1015 O O . GLU A 1 129 ? 7.472 -0.821 4.840 1.00 91.38 129 GLU A O 1
ATOM 1020 N N . GLU A 1 130 ? 5.370 -0.059 4.582 1.00 93.38 130 GLU A N 1
ATOM 1021 C CA . GLU A 1 130 ? 4.701 -1.361 4.602 1.00 93.38 130 GLU A CA 1
ATOM 1022 C C . GLU A 1 130 ? 4.535 -1.987 3.213 1.00 93.38 130 GLU A C 1
ATOM 1024 O O . GLU A 1 130 ? 4.170 -3.151 3.136 1.00 93.38 130 GLU A O 1
ATOM 1029 N N . ILE A 1 131 ? 4.843 -1.303 2.107 1.00 92.50 131 ILE A N 1
ATOM 1030 C CA . ILE A 1 131 ? 4.779 -1.928 0.779 1.00 92.50 131 ILE A CA 1
ATOM 1031 C C . ILE A 1 131 ? 5.843 -3.025 0.668 1.00 92.50 131 ILE A C 1
ATOM 1033 O O . ILE A 1 131 ? 7.021 -2.800 0.944 1.00 92.50 131 ILE A O 1
ATOM 1037 N N . ARG A 1 132 ? 5.430 -4.224 0.242 1.00 89.06 132 ARG A N 1
ATOM 1038 C CA . ARG A 1 132 ? 6.328 -5.382 0.051 1.00 89.06 132 ARG A CA 1
ATOM 1039 C C . ARG A 1 132 ? 6.444 -5.842 -1.403 1.00 89.06 132 ARG A C 1
ATOM 1041 O O . ARG A 1 132 ? 7.483 -6.377 -1.793 1.00 89.06 132 ARG A O 1
ATOM 1048 N N . CYS A 1 133 ? 5.400 -5.615 -2.203 1.00 88.69 133 CYS A N 1
ATOM 1049 C CA . CYS A 1 133 ? 5.272 -6.162 -3.551 1.00 88.69 133 CYS A CA 1
ATOM 1050 C C . CYS A 1 133 ? 4.795 -5.097 -4.545 1.00 88.69 133 CYS A C 1
ATOM 1052 O O . CYS A 1 133 ? 3.612 -4.753 -4.582 1.00 88.69 133 CYS A O 1
ATOM 1054 N N . ILE A 1 134 ? 5.701 -4.633 -5.405 1.00 87.56 134 ILE A N 1
ATOM 1055 C CA . ILE A 1 134 ? 5.359 -3.861 -6.603 1.00 87.56 134 ILE A CA 1
ATOM 1056 C C . ILE A 1 134 ? 5.765 -4.676 -7.830 1.00 87.56 134 ILE A C 1
ATOM 1058 O O . ILE A 1 134 ? 6.887 -5.180 -7.927 1.00 87.56 134 ILE A O 1
ATOM 1062 N N . THR A 1 135 ? 4.831 -4.799 -8.765 1.00 85.12 135 THR A N 1
ATOM 1063 C CA . THR A 1 135 ? 5.057 -5.321 -10.106 1.00 85.12 135 THR A CA 1
ATOM 1064 C C . THR A 1 135 ? 4.947 -4.166 -11.083 1.00 85.12 135 THR A C 1
ATOM 1066 O O . THR A 1 135 ? 3.970 -3.424 -11.102 1.00 85.12 135 THR A O 1
ATOM 1069 N N . LEU A 1 136 ? 5.968 -4.002 -11.904 1.00 80.94 136 LEU A N 1
ATOM 1070 C CA . LEU A 1 136 ? 5.914 -3.079 -13.023 1.00 80.94 136 LEU A CA 1
ATOM 1071 C C . LEU A 1 136 ? 5.728 -3.936 -14.264 1.00 80.94 136 LEU A C 1
ATOM 1073 O O . LEU A 1 136 ? 6.617 -4.717 -14.586 1.00 80.94 136 LEU A O 1
ATOM 1077 N N . SER A 1 137 ? 4.564 -3.835 -14.895 1.00 72.12 137 SER A N 1
ATOM 1078 C CA . SER A 1 137 ? 4.256 -4.500 -16.155 1.00 72.12 137 SER A CA 1
ATOM 1079 C C . SER A 1 137 ? 4.453 -3.475 -17.259 1.00 72.12 137 SER A C 1
ATOM 1081 O O . SER A 1 137 ? 3.756 -2.467 -17.295 1.00 72.12 137 SER A O 1
ATOM 1083 N N . VAL A 1 138 ? 5.395 -3.701 -18.168 1.00 64.25 138 VAL A N 1
ATOM 1084 C CA . VAL A 1 138 ? 5.425 -2.914 -19.401 1.00 64.25 138 VAL A CA 1
ATOM 1085 C C . VAL A 1 138 ? 4.418 -3.581 -20.323 1.00 64.25 138 VAL A C 1
ATOM 1087 O O . VAL A 1 138 ? 4.737 -4.582 -20.965 1.00 64.25 138 VAL A O 1
ATOM 1090 N N . ASP A 1 139 ? 3.176 -3.097 -20.304 1.00 54.25 139 ASP A N 1
ATOM 1091 C CA . ASP A 1 139 ? 2.164 -3.603 -21.224 1.00 54.25 139 ASP A CA 1
ATOM 1092 C C . ASP A 1 139 ? 2.623 -3.297 -22.656 1.00 54.25 139 ASP A C 1
ATOM 1094 O O . ASP A 1 139 ? 3.023 -2.177 -23.003 1.00 54.25 139 ASP A O 1
ATOM 1098 N N . SER A 1 140 ? 2.617 -4.339 -23.481 1.00 45.44 140 SER A N 1
ATOM 1099 C CA . SER A 1 140 ? 2.942 -4.302 -24.895 1.00 45.44 140 SER A CA 1
ATOM 1100 C C . SER A 1 140 ? 2.146 -3.214 -25.600 1.00 45.44 140 SER A C 1
ATOM 1102 O O . SER A 1 140 ? 0.937 -3.333 -25.755 1.00 45.44 140 SER A O 1
ATOM 1104 N N . LEU A 1 141 ? 2.850 -2.194 -26.090 1.00 46.44 141 LEU A N 1
ATOM 1105 C CA . LEU A 1 141 ? 2.318 -1.084 -26.878 1.00 46.44 141 LEU A CA 1
ATOM 1106 C C . LEU A 1 141 ? 1.248 -0.240 -26.155 1.00 46.44 141 LEU A C 1
ATOM 1108 O O . LEU A 1 141 ? 0.115 -0.668 -25.936 1.00 46.44 141 LEU A O 1
ATOM 1112 N N . PRO A 1 142 ? 1.514 1.059 -25.954 1.00 43.59 142 PRO A N 1
ATOM 1113 C CA . PRO A 1 142 ? 0.421 2.004 -25.841 1.00 43.59 142 PRO A CA 1
ATOM 1114 C C . PRO A 1 142 ? -0.421 1.837 -27.103 1.00 43.59 142 PRO A C 1
ATOM 1116 O O . PRO A 1 142 ? 0.118 1.654 -28.200 1.00 43.59 142 PRO A O 1
ATOM 1119 N N . SER A 1 143 ? -1.736 1.932 -26.975 1.00 45.09 143 SER A N 1
ATOM 1120 C CA . SER A 1 143 ? -2.681 1.935 -28.092 1.00 45.09 143 SER A CA 1
ATOM 1121 C C . SER A 1 143 ? -2.520 3.179 -28.995 1.00 45.09 143 SER A C 1
ATOM 1123 O O . SER A 1 143 ? -3.504 3.684 -29.527 1.00 45.09 143 SER A O 1
ATOM 1125 N N . PHE A 1 144 ? -1.290 3.682 -29.181 1.00 44.22 144 PHE A N 1
ATOM 1126 C CA . PHE A 1 144 ? -0.887 4.767 -30.073 1.00 44.22 144 PHE A CA 1
ATOM 1127 C C . PHE A 1 144 ? -1.368 4.550 -31.510 1.00 44.22 144 PHE A C 1
ATOM 1129 O O . PHE A 1 144 ? -1.531 5.524 -32.233 1.00 44.22 144 PHE A O 1
ATOM 1136 N N . PHE A 1 145 ? -1.660 3.313 -31.917 1.00 43.78 145 PHE A N 1
ATOM 1137 C CA . PHE A 1 145 ? -2.261 3.046 -33.222 1.00 43.78 145 PHE A CA 1
ATOM 1138 C C . PHE A 1 145 ? -3.789 3.152 -33.265 1.00 43.78 145 PHE A C 1
ATOM 1140 O O . PHE A 1 145 ? -4.338 3.043 -34.354 1.00 43.78 145 PHE A O 1
ATOM 1147 N N . ASN A 1 146 ? -4.494 3.372 -32.146 1.00 38.38 146 ASN A N 1
ATOM 1148 C CA . ASN A 1 146 ? -5.957 3.285 -32.156 1.00 38.38 146 ASN A CA 1
ATOM 1149 C C . ASN A 1 146 ? -6.755 4.420 -31.509 1.00 38.38 146 ASN A C 1
ATOM 1151 O O . ASN A 1 146 ? -7.976 4.392 -31.644 1.00 38.38 146 ASN A O 1
ATOM 1155 N N . ARG A 1 147 ? -6.162 5.440 -30.863 1.00 38.47 147 ARG A N 1
ATOM 1156 C CA . ARG A 1 147 ? -6.951 6.609 -30.409 1.00 38.47 147 ARG A CA 1
ATOM 1157 C C . ARG A 1 147 ? -6.206 7.950 -30.514 1.00 38.47 147 ARG A C 1
ATOM 1159 O O . ARG A 1 147 ? -5.312 8.232 -29.728 1.00 38.47 147 ARG A O 1
ATOM 1166 N N . HIS A 1 148 ? -6.718 8.7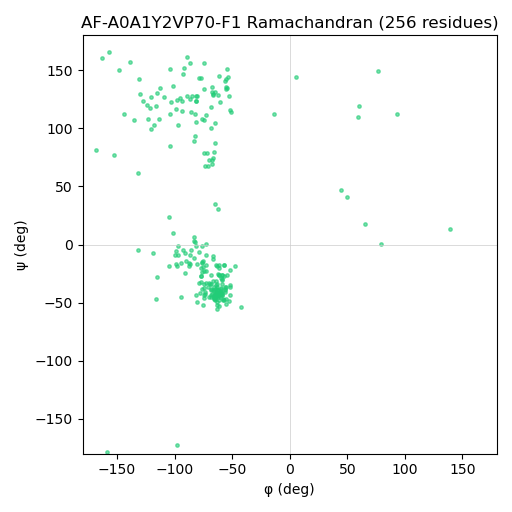79 -31.432 1.00 35.09 148 HIS A N 1
ATOM 1167 C CA . HIS A 1 148 ? -6.564 10.234 -31.628 1.00 35.09 148 HIS A CA 1
ATOM 1168 C C . HIS A 1 148 ? -5.461 10.749 -32.591 1.00 35.09 148 HIS A C 1
ATOM 1170 O O . HIS A 1 148 ? -4.282 10.707 -32.256 1.00 35.09 148 HIS A O 1
ATOM 1176 N N . PRO A 1 149 ? -5.838 11.359 -33.745 1.00 34.59 149 PRO A N 1
ATOM 1177 C CA . PRO A 1 149 ? -4.909 11.956 -34.723 1.00 34.59 149 PRO A CA 1
ATOM 1178 C C . PRO A 1 149 ? -4.242 13.274 -34.286 1.00 34.59 149 PRO A C 1
ATOM 1180 O O . PRO A 1 149 ? -3.482 13.857 -35.051 1.00 34.59 149 PRO A O 1
ATOM 1183 N N . TRP A 1 150 ? -4.519 13.778 -33.082 1.00 32.72 150 TRP A N 1
ATOM 1184 C CA . TRP A 1 150 ? -4.160 15.142 -32.687 1.00 32.72 150 TRP A CA 1
ATOM 1185 C C . TRP A 1 150 ? -3.476 15.193 -31.322 1.00 32.72 150 TRP A C 1
ATOM 1187 O O . TRP A 1 150 ? -3.994 15.815 -30.412 1.00 32.72 150 TRP A O 1
ATOM 1197 N N . THR A 1 151 ? -2.314 14.554 -31.173 1.00 35.00 151 THR A N 1
ATOM 1198 C CA . THR A 1 151 ? -1.204 15.065 -30.342 1.00 35.00 151 THR A CA 1
ATOM 1199 C C . THR A 1 151 ? 0.056 14.251 -30.628 1.00 35.00 151 THR A C 1
ATOM 1201 O O . THR A 1 151 ? 0.463 13.405 -29.833 1.00 35.00 151 THR A O 1
ATOM 1204 N N . PHE A 1 152 ? 0.761 14.567 -31.714 1.00 34.62 152 PHE A N 1
ATOM 1205 C CA . PHE A 1 152 ? 2.217 14.426 -31.703 1.00 34.62 152 PHE A CA 1
ATOM 1206 C C . PHE A 1 152 ? 2.777 15.517 -30.781 1.00 34.62 152 PHE A C 1
ATOM 1208 O O . PHE A 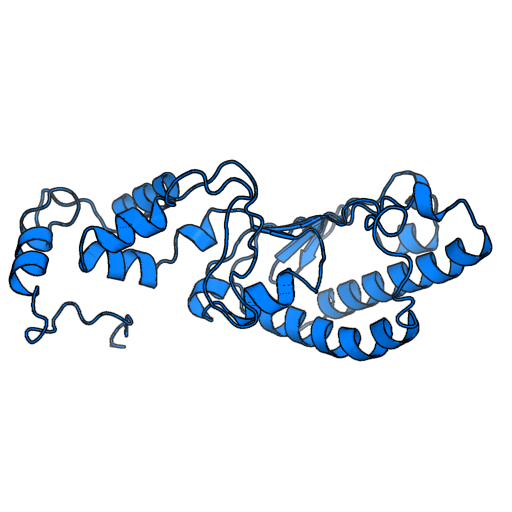1 152 ? 3.344 16.515 -31.223 1.00 34.62 152 PHE A O 1
ATOM 1215 N N . ARG A 1 153 ? 2.599 15.354 -29.462 1.00 35.28 153 ARG A N 1
ATOM 1216 C CA . ARG A 1 153 ? 3.487 16.030 -28.520 1.00 35.28 153 ARG A CA 1
ATOM 1217 C C . ARG A 1 153 ? 4.836 15.364 -28.705 1.00 35.28 153 ARG A C 1
ATOM 1219 O O . ARG A 1 153 ? 5.046 14.237 -28.276 1.00 35.28 153 ARG A O 1
ATOM 1226 N N . ASN A 1 154 ? 5.664 16.073 -29.465 1.00 35.28 154 ASN A N 1
ATOM 1227 C CA . ASN A 1 154 ? 7.080 15.870 -29.699 1.00 35.28 154 ASN A CA 1
ATOM 1228 C C . ASN A 1 154 ? 7.677 14.877 -28.690 1.00 35.28 154 ASN A C 1
ATOM 1230 O O . ASN A 1 154 ? 7.737 15.251 -27.511 1.00 35.28 154 ASN A O 1
ATOM 1234 N N . PRO A 1 155 ? 8.098 13.666 -29.130 1.00 41.50 155 PRO A N 1
ATOM 1235 C CA . PRO A 1 155 ? 8.649 12.644 -28.262 1.00 41.50 155 PRO A CA 1
ATOM 1236 C C . PRO A 1 155 ? 9.591 13.320 -27.295 1.00 41.50 155 PRO A C 1
ATOM 1238 O O . PRO A 1 155 ? 9.267 13.339 -26.130 1.00 41.50 155 PRO A O 1
ATOM 1241 N N . PHE A 1 156 ? 10.579 14.088 -27.773 1.00 35.34 156 PHE A N 1
ATOM 1242 C CA . PHE A 1 156 ? 11.665 14.744 -27.029 1.00 35.34 156 PHE A CA 1
ATOM 1243 C C . PHE A 1 156 ? 11.318 15.549 -25.751 1.00 35.34 156 PHE A C 1
ATOM 1245 O O . PHE A 1 156 ? 12.208 15.685 -24.908 1.00 35.34 156 PHE A O 1
ATOM 1252 N N . HIS A 1 157 ? 10.070 15.969 -25.497 1.00 40.78 157 HIS A N 1
ATOM 1253 C CA . HIS A 1 157 ? 9.678 16.511 -24.179 1.00 40.78 157 HIS A CA 1
ATOM 1254 C C . HIS A 1 157 ? 9.571 15.446 -23.068 1.00 40.78 157 HIS A C 1
ATOM 1256 O O . HIS A 1 157 ? 9.774 15.770 -21.897 1.00 40.78 157 HIS A O 1
ATOM 1262 N N . TRP A 1 158 ? 9.367 14.175 -23.426 1.00 41.03 158 TRP A N 1
ATOM 1263 C CA . TRP A 1 158 ? 9.432 13.007 -22.535 1.00 41.03 158 TRP A CA 1
ATOM 1264 C C . TRP A 1 158 ? 10.784 12.817 -21.834 1.00 41.03 158 TRP A C 1
ATOM 1266 O O . TRP A 1 158 ? 10.860 12.223 -20.771 1.00 41.03 158 TRP A O 1
ATOM 1276 N N . ARG A 1 159 ? 11.896 13.294 -22.402 1.00 45.25 159 ARG A N 1
ATOM 1277 C CA . ARG A 1 159 ? 13.223 12.964 -21.867 1.00 45.25 159 ARG A CA 1
ATOM 1278 C C . ARG A 1 159 ? 13.571 13.857 -20.688 1.00 45.25 159 ARG A C 1
ATOM 1280 O O . ARG A 1 159 ? 14.028 13.360 -19.673 1.00 45.25 159 ARG A O 1
ATOM 1287 N N . ARG A 1 160 ? 13.294 15.161 -20.794 1.00 48.84 160 ARG A N 1
ATOM 1288 C CA . ARG A 1 160 ? 13.612 16.114 -19.717 1.00 48.84 160 ARG A CA 1
ATOM 1289 C C . ARG A 1 160 ? 12.677 16.009 -18.519 1.00 48.84 160 ARG A C 1
ATOM 1291 O O . ARG A 1 160 ? 13.127 16.240 -17.408 1.00 48.84 160 ARG A O 1
ATOM 1298 N N . ARG A 1 161 ? 11.394 15.694 -18.729 1.00 52.44 161 ARG A N 1
ATOM 1299 C CA . ARG A 1 161 ? 10.419 15.639 -17.626 1.00 52.44 161 ARG A CA 1
ATOM 1300 C C . ARG A 1 161 ? 10.531 14.373 -16.781 1.00 52.44 161 ARG A C 1
ATOM 1302 O O . ARG A 1 161 ? 10.165 14.402 -15.616 1.00 52.44 161 ARG A O 1
ATOM 1309 N N . HIS A 1 162 ? 11.015 13.280 -17.368 1.00 56.16 162 HIS A N 1
ATOM 1310 C CA . HIS A 1 162 ? 11.082 12.001 -16.674 1.00 56.16 162 HIS A CA 1
ATOM 1311 C C . HIS A 1 162 ? 12.412 11.793 -15.953 1.00 56.16 162 HIS A C 1
ATOM 1313 O O . HIS A 1 162 ? 12.410 11.079 -14.962 1.00 56.16 162 HIS A O 1
ATOM 1319 N N . ASP A 1 163 ? 13.513 12.435 -16.372 1.00 62.00 163 ASP A N 1
ATOM 1320 C CA . ASP A 1 163 ? 14.795 12.313 -15.660 1.00 62.00 163 ASP A CA 1
ATOM 1321 C C . ASP A 1 163 ? 14.663 12.707 -14.173 1.00 62.00 163 ASP A C 1
ATOM 1323 O O . ASP A 1 163 ? 15.190 11.993 -13.330 1.00 62.00 163 ASP A O 1
ATOM 1327 N N . THR A 1 164 ? 13.892 13.749 -13.827 1.00 69.00 164 THR A N 1
ATOM 1328 C CA . THR A 1 164 ? 13.608 14.092 -12.416 1.00 69.00 164 THR A CA 1
ATOM 1329 C C . THR A 1 164 ? 12.624 13.124 -11.764 1.00 69.00 164 THR A C 1
ATOM 1331 O O . THR A 1 164 ? 12.841 12.698 -10.639 1.00 69.00 164 THR A O 1
ATOM 1334 N N . ALA A 1 165 ? 11.581 12.706 -12.489 1.00 70.31 165 ALA A N 1
ATOM 1335 C CA . ALA A 1 165 ? 10.578 11.784 -11.958 1.00 70.31 165 ALA A CA 1
ATOM 1336 C C . ALA A 1 165 ? 11.166 10.403 -11.616 1.00 70.31 165 ALA A C 1
ATOM 1338 O O . ALA A 1 165 ? 10.699 9.756 -10.686 1.00 70.31 165 ALA A O 1
ATOM 1339 N N . TYR A 1 166 ? 12.190 9.945 -12.344 1.00 70.44 166 TYR A N 1
ATOM 1340 C CA . TYR A 1 166 ? 12.912 8.717 -12.006 1.00 70.44 166 TYR A CA 1
ATOM 1341 C C . TYR A 1 166 ? 13.645 8.848 -10.671 1.00 70.44 166 TYR A C 1
ATOM 1343 O O . TYR A 1 166 ? 13.513 7.959 -9.835 1.00 70.44 166 TYR A O 1
ATOM 1351 N N . GLU A 1 167 ? 14.380 9.942 -10.462 1.00 74.81 167 GLU A N 1
ATOM 1352 C CA . GLU A 1 167 ? 15.069 10.197 -9.191 1.00 74.81 167 GLU A CA 1
ATOM 1353 C C . GLU A 1 167 ? 14.060 10.295 -8.038 1.00 74.81 167 GLU A C 1
ATOM 1355 O O . GLU A 1 167 ? 14.236 9.648 -7.009 1.00 74.81 167 GLU A O 1
ATOM 1360 N N . ASP A 1 168 ? 12.940 10.995 -8.244 1.00 81.25 168 ASP A N 1
ATOM 1361 C CA . ASP A 1 168 ? 11.867 11.100 -7.250 1.00 81.25 168 ASP A CA 1
ATOM 1362 C C . ASP A 1 168 ? 11.269 9.723 -6.910 1.00 81.25 168 ASP A C 1
ATOM 1364 O O . ASP A 1 168 ? 11.064 9.396 -5.740 1.00 81.25 168 ASP A O 1
ATOM 1368 N N . VAL A 1 169 ? 11.032 8.869 -7.915 1.00 82.88 169 VAL A N 1
ATOM 1369 C CA . VAL A 1 169 ? 10.571 7.488 -7.699 1.00 82.88 169 VAL A CA 1
ATOM 1370 C C . VAL A 1 169 ? 11.594 6.683 -6.907 1.00 82.88 169 VAL A C 1
ATOM 1372 O O . VAL A 1 169 ? 11.200 5.965 -5.992 1.00 82.88 169 VAL A O 1
ATOM 1375 N N . LEU A 1 170 ? 12.888 6.799 -7.213 1.00 79.12 170 LEU A N 1
ATOM 1376 C CA . LEU A 1 170 ? 13.941 6.098 -6.471 1.00 79.12 170 LEU A CA 1
ATOM 1377 C C . LEU A 1 170 ? 13.999 6.561 -5.009 1.00 79.12 170 LEU A C 1
ATOM 1379 O O . LEU A 1 170 ? 14.086 5.725 -4.109 1.00 79.12 170 LEU A O 1
ATOM 1383 N N . VAL A 1 171 ? 13.870 7.867 -4.759 1.00 82.31 171 VAL A N 1
ATOM 1384 C CA . VAL A 1 171 ? 13.789 8.442 -3.405 1.00 82.31 171 VAL A CA 1
ATOM 1385 C C . VAL A 1 171 ? 12.541 7.962 -2.660 1.00 82.31 171 VAL A C 1
ATOM 1387 O O . VAL A 1 171 ? 12.589 7.726 -1.456 1.00 82.31 171 VAL A O 1
ATOM 1390 N N . LEU A 1 172 ? 11.409 7.797 -3.341 1.00 86.50 172 LEU A N 1
ATOM 1391 C CA . LEU A 1 172 ? 10.186 7.285 -2.719 1.00 86.50 172 LEU A CA 1
ATOM 1392 C C . LEU A 1 172 ? 10.254 5.773 -2.462 1.00 86.50 172 LEU A C 1
ATOM 1394 O O . LEU A 1 172 ? 9.768 5.302 -1.432 1.00 86.50 172 LEU A O 1
ATOM 1398 N N . LEU A 1 173 ? 10.863 5.010 -3.370 1.00 84.06 173 LEU A N 1
ATOM 1399 C CA . LEU A 1 173 ? 11.065 3.569 -3.220 1.00 84.06 173 LEU A CA 1
ATOM 1400 C C . LEU A 1 173 ? 12.069 3.243 -2.114 1.00 84.06 173 LEU A C 1
ATOM 1402 O O . LEU A 1 173 ? 11.870 2.258 -1.410 1.00 84.06 173 LEU A O 1
ATOM 1406 N N . SER A 1 174 ? 13.095 4.073 -1.902 1.00 79.88 174 SER A N 1
ATOM 1407 C CA . SER A 1 174 ? 14.055 3.876 -0.805 1.00 79.88 174 SER A CA 1
ATOM 1408 C C . SER A 1 174 ? 13.418 3.996 0.587 1.00 79.88 174 SER A C 1
ATOM 1410 O O . SER A 1 174 ? 13.976 3.503 1.564 1.00 79.88 174 SER A O 1
ATOM 1412 N N . GLN A 1 175 ? 12.225 4.595 0.686 1.00 85.50 175 GLN A N 1
ATOM 1413 C CA . GLN A 1 175 ? 11.440 4.675 1.924 1.00 85.50 175 GLN A CA 1
ATOM 1414 C C . GLN A 1 175 ? 10.605 3.416 2.194 1.00 85.50 175 GLN A C 1
ATOM 1416 O O . GLN A 1 175 ? 10.046 3.269 3.277 1.00 85.50 175 GLN A O 1
ATOM 1421 N N . CYS A 1 176 ? 10.477 2.511 1.226 1.00 85.75 176 CYS A N 1
ATOM 1422 C CA . CYS A 1 176 ? 9.778 1.248 1.421 1.00 85.75 176 CYS A CA 1
ATOM 1423 C C . CYS A 1 176 ? 10.733 0.257 2.114 1.00 85.75 176 CYS A C 1
ATOM 1425 O O . CYS A 1 176 ? 11.830 -0.002 1.621 1.00 85.75 176 CYS A O 1
ATOM 1427 N N . LYS A 1 177 ? 10.344 -0.293 3.272 1.00 78.88 177 LYS A N 1
ATOM 1428 C CA . LYS A 1 177 ? 11.176 -1.249 4.026 1.00 78.88 177 LYS A CA 1
ATOM 1429 C C . LYS A 1 177 ? 10.935 -2.668 3.528 1.00 78.88 177 LYS A C 1
ATOM 1431 O O . LYS A 1 177 ? 9.859 -2.962 3.019 1.00 78.88 177 LYS A O 1
ATOM 1436 N N . ASP A 1 178 ? 11.908 -3.556 3.724 1.00 73.00 178 ASP A N 1
ATOM 1437 C CA . ASP A 1 178 ? 11.731 -5.005 3.543 1.00 73.00 178 ASP A CA 1
ATOM 1438 C C . ASP A 1 178 ? 11.078 -5.395 2.205 1.00 73.00 178 ASP A C 1
ATOM 1440 O O . ASP A 1 178 ? 10.203 -6.261 2.148 1.00 73.00 178 ASP A O 1
ATOM 1444 N N . LEU A 1 179 ? 11.465 -4.741 1.110 1.00 67.75 179 LEU A N 1
ATOM 1445 C CA . LEU A 1 179 ? 10.960 -5.030 -0.233 1.00 67.75 179 LEU A CA 1
ATOM 1446 C C . LEU A 1 179 ? 11.498 -6.381 -0.731 1.00 67.75 179 LEU A C 1
ATOM 1448 O O . LEU A 1 179 ? 12.303 -6.482 -1.654 1.00 67.75 179 LEU A O 1
ATOM 1452 N N . HIS A 1 180 ? 11.061 -7.467 -0.105 1.00 53.34 180 HIS A N 1
ATOM 1453 C CA . HIS A 1 180 ? 11.599 -8.807 -0.305 1.00 53.34 180 HIS A CA 1
ATOM 1454 C C . HIS A 1 180 ? 11.327 -9.375 -1.710 1.00 53.34 180 HIS A C 1
ATOM 1456 O O . HIS A 1 180 ? 11.943 -10.374 -2.093 1.00 53.34 180 HIS A O 1
ATOM 1462 N N . SER A 1 181 ? 10.443 -8.753 -2.502 1.00 52.53 181 SER A N 1
ATOM 1463 C CA . SER A 1 181 ? 10.056 -9.238 -3.829 1.00 52.53 181 SER A CA 1
ATOM 1464 C C . SER A 1 181 ? 9.598 -8.125 -4.779 1.00 52.53 181 SER A C 1
ATOM 1466 O O . SER A 1 181 ? 8.411 -8.007 -5.080 1.00 52.53 181 SER A O 1
ATOM 1468 N N . HIS A 1 182 ? 10.536 -7.353 -5.337 1.00 52.91 182 HIS A N 1
ATOM 1469 C CA . HIS A 1 182 ? 10.266 -6.611 -6.568 1.00 52.91 182 HIS A CA 1
ATOM 1470 C C . HIS A 1 182 ? 10.437 -7.537 -7.776 1.00 52.91 182 HIS A C 1
ATOM 1472 O O . HIS A 1 182 ? 11.537 -7.866 -8.227 1.00 52.91 182 HIS A O 1
ATOM 1478 N N . LYS A 1 183 ? 9.322 -7.943 -8.375 1.00 51.09 183 LYS A N 1
ATOM 1479 C CA . LYS A 1 183 ? 9.372 -8.433 -9.752 1.00 51.09 183 LYS A CA 1
ATOM 1480 C C . LYS A 1 183 ? 9.321 -7.200 -10.646 1.00 51.09 183 LYS A C 1
ATOM 1482 O O . LYS A 1 183 ? 8.239 -6.766 -11.034 1.00 51.09 183 LYS A O 1
ATOM 1487 N N . LEU A 1 184 ? 10.487 -6.624 -10.963 1.00 48.12 184 LEU A N 1
ATOM 1488 C CA . LEU A 1 184 ? 10.572 -5.715 -12.106 1.00 48.12 184 LEU A CA 1
ATOM 1489 C C . LEU A 1 184 ? 10.455 -6.546 -13.382 1.00 48.12 184 LEU A C 1
ATOM 1491 O O . LEU A 1 184 ? 11.435 -6.854 -14.057 1.00 48.12 184 LEU A O 1
ATOM 1495 N N . LEU A 1 185 ? 9.224 -6.915 -13.700 1.00 46.56 185 LEU A N 1
ATOM 1496 C CA . LEU A 1 185 ? 8.890 -7.643 -14.900 1.00 46.56 185 LEU A CA 1
ATOM 1497 C C . LEU A 1 185 ? 8.967 -6.673 -16.082 1.00 46.56 185 LEU A C 1
ATOM 1499 O O . LEU A 1 185 ? 7.965 -6.173 -16.577 1.00 46.56 185 LEU A O 1
ATOM 1503 N N . LEU A 1 186 ? 10.188 -6.392 -16.537 1.00 45.84 186 LEU A N 1
ATOM 1504 C CA . LEU A 1 186 ? 10.418 -5.729 -17.813 1.00 45.84 186 LEU A CA 1
ATOM 1505 C C . LEU A 1 186 ? 9.966 -6.671 -18.932 1.00 45.84 186 LEU A C 1
ATOM 1507 O O . LEU A 1 186 ? 10.796 -7.248 -19.624 1.00 45.84 186 LEU A O 1
ATOM 1511 N N . THR A 1 187 ? 8.655 -6.825 -19.132 1.00 40.94 187 THR A N 1
ATOM 1512 C CA . THR A 1 187 ? 8.086 -7.365 -20.366 1.00 40.94 187 THR A CA 1
ATOM 1513 C C . THR A 1 187 ? 8.391 -6.383 -21.471 1.00 40.94 187 THR A C 1
ATOM 1515 O O . THR A 1 187 ? 7.606 -5.535 -21.875 1.00 40.94 187 THR A O 1
ATOM 1518 N N . MET A 1 188 ? 9.618 -6.482 -21.945 1.00 44.91 188 MET A N 1
ATOM 1519 C CA . MET A 1 188 ? 10.080 -5.895 -23.174 1.00 44.91 188 MET A CA 1
ATOM 1520 C C . MET A 1 188 ? 9.348 -6.633 -24.298 1.00 44.91 188 MET A C 1
ATOM 1522 O O . MET A 1 188 ? 9.948 -7.440 -25.002 1.00 44.91 188 MET A O 1
ATOM 1526 N N . ASP A 1 189 ? 8.046 -6.380 -24.477 1.00 42.56 189 ASP A N 1
ATOM 1527 C CA . ASP A 1 189 ? 7.339 -6.766 -25.697 1.00 42.56 189 ASP A CA 1
ATOM 1528 C C . ASP A 1 189 ? 7.767 -5.818 -26.818 1.00 42.56 189 ASP A C 1
ATOM 1530 O O . ASP A 1 189 ? 7.086 -4.908 -27.293 1.00 42.56 189 ASP A O 1
ATOM 1534 N N . LEU A 1 190 ? 9.033 -5.986 -27.155 1.00 45.28 190 LEU A N 1
ATOM 1535 C CA . LEU A 1 190 ? 9.727 -5.315 -28.222 1.00 45.28 190 LEU A CA 1
ATOM 1536 C C . LEU A 1 190 ? 9.379 -5.954 -29.567 1.00 45.28 190 LEU A C 1
ATOM 1538 O O . LEU A 1 190 ? 9.763 -5.412 -30.601 1.00 45.28 190 LEU A O 1
ATOM 1542 N N . TYR A 1 191 ? 8.636 -7.064 -29.575 1.00 40.44 191 TYR A N 1
ATOM 1543 C CA . TYR A 1 191 ? 8.338 -7.831 -30.777 1.00 40.44 191 TYR A CA 1
ATOM 1544 C C . TYR A 1 191 ? 7.684 -6.952 -31.856 1.00 40.44 191 TYR A C 1
ATOM 1546 O O . TYR A 1 191 ? 8.052 -7.023 -33.024 1.00 40.44 191 TYR A O 1
ATOM 1554 N N . ASN A 1 192 ? 6.835 -6.000 -31.454 1.00 44.34 192 ASN A N 1
ATOM 1555 C CA . ASN A 1 192 ? 6.186 -5.067 -32.380 1.00 44.34 192 ASN A CA 1
ATOM 1556 C C . ASN A 1 192 ? 6.983 -3.787 -32.705 1.00 44.34 192 ASN A C 1
ATOM 1558 O O . ASN A 1 192 ? 6.674 -3.114 -33.686 1.00 44.34 192 ASN A O 1
ATOM 1562 N N . ARG A 1 193 ? 8.015 -3.423 -31.928 1.00 43.59 193 ARG A N 1
ATOM 1563 C CA . ARG A 1 193 ? 8.874 -2.252 -32.229 1.00 43.59 193 ARG A CA 1
ATOM 1564 C C . ARG A 1 193 ? 10.039 -2.586 -33.164 1.00 43.59 193 ARG A C 1
ATOM 1566 O O . ARG A 1 193 ? 10.634 -1.681 -33.739 1.00 43.59 193 ARG A O 1
ATOM 1573 N N . PHE A 1 194 ? 10.362 -3.868 -33.324 1.00 43.91 194 PHE A N 1
ATOM 1574 C CA . PHE A 1 194 ? 11.536 -4.339 -34.063 1.00 43.91 194 PHE A CA 1
ATOM 1575 C C . PHE A 1 194 ? 11.339 -4.436 -35.584 1.00 43.91 194 PHE A C 1
ATOM 1577 O O . PHE A 1 194 ? 12.275 -4.796 -36.293 1.00 43.91 194 PHE A O 1
ATOM 1584 N N . LEU A 1 195 ? 10.173 -4.046 -36.109 1.00 49.28 195 LEU A N 1
ATOM 1585 C CA . LEU A 1 195 ? 9.929 -4.017 -37.556 1.00 49.28 195 LEU A CA 1
ATOM 1586 C C . LEU A 1 195 ? 10.668 -2.876 -38.290 1.00 49.28 195 LEU A C 1
ATOM 1588 O O . LEU A 1 195 ? 10.722 -2.891 -39.515 1.00 49.28 195 LEU A O 1
ATOM 1592 N N . VAL A 1 196 ? 11.299 -1.920 -37.584 1.00 53.81 196 VAL A N 1
ATOM 1593 C CA . VAL A 1 196 ? 12.098 -0.843 -38.206 1.00 53.81 196 VAL A CA 1
ATOM 1594 C C . VAL A 1 196 ? 13.533 -0.839 -37.666 1.00 53.81 196 VAL A C 1
ATOM 1596 O O . VAL A 1 196 ? 13.794 -0.422 -36.538 1.00 53.81 196 VAL A O 1
ATOM 1599 N N . ARG A 1 197 ? 14.491 -1.259 -38.501 1.00 51.38 197 ARG A N 1
ATOM 1600 C CA . ARG A 1 197 ? 15.903 -1.514 -38.144 1.00 51.38 197 ARG A CA 1
ATOM 1601 C C . ARG A 1 197 ? 16.605 -0.355 -37.412 1.00 51.38 197 ARG A C 1
ATOM 1603 O O . ARG A 1 197 ? 17.361 -0.599 -36.481 1.00 51.38 197 ARG A O 1
ATOM 1610 N N . GLU A 1 198 ? 16.312 0.900 -37.757 1.00 56.09 198 GLU A N 1
ATOM 1611 C CA . GLU A 1 198 ? 16.950 2.082 -37.143 1.00 56.09 198 GLU A CA 1
ATOM 1612 C C . GLU A 1 198 ? 16.459 2.409 -35.723 1.00 56.09 198 GLU A C 1
ATOM 1614 O O . GLU A 1 198 ? 17.167 3.050 -34.940 1.00 56.09 198 GLU A O 1
ATOM 1619 N N . THR A 1 199 ? 15.255 1.966 -35.346 1.00 56.59 199 THR A N 1
ATOM 1620 C CA . THR A 1 199 ? 14.759 2.172 -33.972 1.00 56.59 199 THR A CA 1
ATOM 1621 C C . THR A 1 199 ? 15.321 1.149 -32.991 1.00 56.59 199 THR A C 1
ATOM 1623 O O . THR A 1 199 ? 15.340 1.421 -31.788 1.00 56.59 199 THR A O 1
ATOM 1626 N N . ILE A 1 200 ? 15.869 0.037 -33.492 1.00 55.28 200 ILE A N 1
ATOM 1627 C CA . ILE A 1 200 ? 16.436 -1.048 -32.688 1.00 55.28 200 ILE A CA 1
ATOM 1628 C C . ILE A 1 200 ? 17.644 -0.561 -31.880 1.00 55.28 200 ILE A C 1
ATOM 1630 O O . ILE A 1 200 ? 17.659 -0.717 -30.660 1.00 55.28 200 ILE A O 1
ATOM 1634 N N . ASP A 1 201 ? 18.632 0.073 -32.512 1.00 61.62 201 ASP A N 1
ATOM 1635 C CA . ASP A 1 201 ? 19.876 0.444 -31.820 1.00 61.62 201 ASP A CA 1
ATOM 1636 C C . ASP A 1 201 ? 19.669 1.579 -30.813 1.00 61.62 201 ASP A C 1
ATOM 1638 O O . ASP A 1 201 ? 20.211 1.552 -29.705 1.00 61.62 201 ASP A O 1
ATOM 1642 N N . ARG A 1 202 ? 18.798 2.544 -31.136 1.00 59.38 202 ARG A N 1
ATOM 1643 C CA . ARG A 1 202 ? 18.438 3.628 -30.209 1.00 59.38 202 ARG A CA 1
ATOM 1644 C C . ARG A 1 202 ? 17.666 3.114 -28.992 1.00 59.38 202 ARG A C 1
ATOM 1646 O O . ARG A 1 202 ? 17.901 3.593 -27.881 1.00 59.38 202 ARG A O 1
ATOM 1653 N N . GLN A 1 203 ? 16.759 2.152 -29.177 1.00 55.84 203 GLN A N 1
ATOM 1654 C CA . GLN A 1 203 ? 15.999 1.563 -28.072 1.00 55.84 203 GLN A CA 1
ATOM 1655 C C . GLN A 1 203 ? 16.863 0.633 -27.223 1.00 55.84 203 GLN A C 1
ATOM 1657 O O . GLN A 1 203 ? 16.839 0.769 -26.001 1.00 55.84 203 GLN A O 1
ATOM 1662 N N . LYS A 1 204 ? 17.706 -0.205 -27.842 1.00 61.34 204 LYS A N 1
ATOM 1663 C CA . LYS A 1 204 ? 18.732 -0.991 -27.138 1.00 61.34 204 LYS A CA 1
ATOM 1664 C C . LYS A 1 204 ? 19.605 -0.096 -26.267 1.00 61.34 204 LYS A C 1
ATOM 1666 O O . LYS A 1 204 ? 19.762 -0.369 -25.083 1.00 61.34 204 LYS A O 1
ATOM 1671 N N . HIS A 1 205 ? 20.102 1.015 -26.812 1.00 64.56 205 HIS A N 1
ATOM 1672 C CA . HIS A 1 205 ? 20.935 1.945 -26.054 1.00 64.56 205 HIS A CA 1
ATOM 1673 C C . HIS A 1 205 ? 20.186 2.578 -24.871 1.00 64.56 205 HIS A C 1
ATOM 1675 O O . HIS A 1 205 ? 20.756 2.726 -23.794 1.00 64.56 205 HIS A O 1
ATOM 1681 N N . SER A 1 206 ? 18.902 2.916 -25.035 1.00 58.97 206 SER A N 1
ATOM 1682 C CA . SER A 1 206 ? 18.080 3.450 -23.942 1.00 58.97 206 SER A CA 1
ATOM 1683 C C . SER A 1 206 ? 17.843 2.421 -22.837 1.00 58.97 206 SER A C 1
ATOM 1685 O O . SER A 1 206 ? 17.976 2.759 -21.667 1.00 58.97 206 SER A O 1
ATOM 1687 N N . VAL A 1 207 ? 17.526 1.175 -23.201 1.00 59.47 207 VAL A N 1
ATOM 1688 C CA . VAL A 1 207 ? 17.311 0.079 -22.243 1.00 59.47 207 VAL A CA 1
ATOM 1689 C C . VAL A 1 207 ? 18.603 -0.236 -21.503 1.00 59.47 207 VAL A C 1
ATOM 1691 O O . VAL A 1 207 ? 18.602 -0.277 -20.279 1.00 59.47 207 VAL A O 1
ATOM 1694 N N . ILE A 1 208 ? 19.722 -0.358 -22.220 1.00 64.88 208 ILE A N 1
ATOM 1695 C CA . ILE A 1 208 ? 21.048 -0.565 -21.627 1.00 64.88 208 ILE A CA 1
ATOM 1696 C C . ILE A 1 208 ? 21.409 0.593 -20.698 1.00 64.88 208 ILE A C 1
ATOM 1698 O O . ILE A 1 208 ? 21.934 0.358 -19.617 1.00 64.88 208 ILE A O 1
ATOM 1702 N N . LYS A 1 209 ? 21.115 1.843 -21.074 1.00 66.75 209 LYS A N 1
ATOM 1703 C CA . LYS A 1 209 ? 21.365 3.005 -20.214 1.00 66.75 209 LYS A CA 1
ATOM 1704 C C . LYS A 1 209 ? 20.529 2.953 -18.934 1.00 66.75 209 LYS A C 1
ATOM 1706 O O . LYS A 1 209 ? 21.076 3.203 -17.865 1.00 66.75 209 LYS A O 1
ATOM 1711 N N . SER A 1 210 ? 19.240 2.622 -19.025 1.00 60.88 210 SER A N 1
ATOM 1712 C CA . SER A 1 210 ? 18.376 2.474 -17.848 1.00 60.88 210 SER A CA 1
ATOM 1713 C C . SER A 1 210 ? 18.826 1.313 -16.965 1.00 60.88 210 SER A C 1
ATOM 1715 O O . SER A 1 210 ? 18.974 1.505 -15.766 1.00 60.88 210 SER A O 1
ATOM 1717 N N . LEU A 1 211 ? 19.128 0.148 -17.549 1.00 63.72 211 LEU A N 1
ATOM 1718 C CA . LEU A 1 211 ? 19.672 -1.001 -16.822 1.00 63.72 211 LEU A CA 1
ATOM 1719 C C . LEU A 1 211 ? 20.981 -0.635 -16.125 1.00 63.72 211 LEU A C 1
ATOM 1721 O O . LEU A 1 211 ? 21.097 -0.852 -14.932 1.00 63.72 211 LEU A O 1
ATOM 1725 N N . LYS A 1 212 ? 21.927 0.012 -16.814 1.00 69.06 212 LYS A N 1
ATOM 1726 C CA . LYS A 1 212 ? 23.180 0.477 -16.201 1.00 69.06 212 LYS A CA 1
ATOM 1727 C C . LYS A 1 212 ? 22.957 1.459 -15.054 1.00 69.06 212 LYS A C 1
ATOM 1729 O O . LYS A 1 212 ? 23.692 1.392 -14.084 1.00 69.06 212 LYS A O 1
ATOM 1734 N N . LYS A 1 213 ? 21.967 2.354 -15.141 1.00 65.00 213 LYS A N 1
ATOM 1735 C CA . LYS A 1 213 ? 21.608 3.243 -14.023 1.00 65.00 213 LYS A CA 1
ATOM 1736 C C . LYS A 1 213 ? 21.057 2.455 -12.834 1.00 65.00 213 LYS A C 1
ATOM 1738 O O . LYS A 1 213 ? 21.495 2.687 -11.716 1.00 65.00 213 LYS A O 1
ATOM 1743 N N . PHE A 1 214 ? 20.148 1.510 -13.085 1.00 60.88 214 PHE A N 1
ATOM 1744 C CA . PHE A 1 214 ? 19.618 0.629 -12.043 1.00 60.88 214 PHE A CA 1
ATOM 1745 C C . PHE A 1 214 ? 20.723 -0.204 -11.390 1.00 60.88 214 PHE A C 1
ATOM 1747 O O . PHE A 1 214 ? 20.736 -0.309 -10.172 1.00 60.88 214 PHE A O 1
ATOM 1754 N N . LEU A 1 215 ? 21.654 -0.737 -12.187 1.00 64.38 215 LEU A N 1
ATOM 1755 C CA . LEU A 1 215 ? 22.804 -1.521 -11.735 1.00 64.38 215 LEU A CA 1
ATOM 1756 C C . LEU A 1 215 ? 23.827 -0.680 -10.959 1.00 64.38 215 LEU A C 1
ATOM 1758 O O . LEU A 1 215 ? 24.266 -1.091 -9.897 1.00 64.38 215 LEU A O 1
ATOM 1762 N N . ALA A 1 216 ? 24.152 0.525 -11.423 1.00 64.81 216 ALA A N 1
ATOM 1763 C CA . ALA A 1 216 ? 25.071 1.413 -10.712 1.00 64.81 216 ALA A CA 1
ATOM 1764 C C . ALA A 1 216 ? 24.506 1.869 -9.358 1.00 64.81 216 ALA A C 1
ATOM 1766 O O . ALA A 1 216 ? 25.233 1.956 -8.377 1.00 64.81 216 ALA A O 1
ATOM 1767 N N . TRP A 1 217 ? 23.201 2.139 -9.295 1.00 56.97 217 TRP A N 1
ATOM 1768 C CA . TRP A 1 217 ? 22.511 2.464 -8.045 1.00 56.97 217 TRP A CA 1
ATOM 1769 C C . TRP A 1 217 ? 22.422 1.244 -7.110 1.00 56.97 217 TRP A C 1
ATOM 1771 O O . TRP A 1 217 ? 22.518 1.363 -5.895 1.00 56.97 217 TRP A O 1
ATOM 1781 N N . ALA A 1 218 ? 22.292 0.053 -7.689 1.00 51.88 218 ALA A N 1
ATOM 1782 C CA . ALA A 1 218 ? 22.338 -1.229 -7.000 1.00 51.88 218 ALA A CA 1
ATOM 1783 C C . ALA A 1 218 ? 23.706 -1.561 -6.376 1.00 51.88 218 ALA A C 1
ATOM 1785 O O . ALA A 1 218 ? 23.764 -2.187 -5.320 1.00 51.88 218 ALA A O 1
ATOM 1786 N N . GLU A 1 219 ? 24.786 -1.172 -7.050 1.00 55.31 219 GLU A N 1
ATOM 1787 C CA . GLU A 1 219 ? 26.180 -1.369 -6.640 1.00 55.31 219 GLU A CA 1
ATOM 1788 C C . GLU A 1 219 ? 26.668 -0.312 -5.629 1.00 55.31 219 GLU A C 1
ATOM 1790 O O . GLU A 1 219 ? 27.811 -0.388 -5.173 1.00 55.31 219 GLU A O 1
ATOM 1795 N N . ASP A 1 220 ? 25.830 0.666 -5.257 1.00 50.25 220 ASP A N 1
ATOM 1796 C CA . ASP A 1 220 ? 26.177 1.695 -4.276 1.00 50.25 220 ASP A CA 1
ATOM 1797 C C . ASP A 1 220 ? 26.495 1.050 -2.904 1.00 50.25 220 ASP A C 1
ATOM 1799 O O . ASP A 1 220 ? 25.646 0.363 -2.334 1.00 50.25 220 ASP A O 1
ATOM 1803 N N . PRO A 1 221 ? 27.697 1.265 -2.331 1.00 43.75 221 PRO A N 1
ATOM 1804 C CA . PRO A 1 221 ? 28.146 0.634 -1.085 1.00 43.75 221 PRO A CA 1
ATOM 1805 C C . PRO A 1 221 ? 27.365 1.061 0.169 1.00 43.75 221 PRO A C 1
ATOM 1807 O O . PRO A 1 221 ? 27.520 0.447 1.228 1.00 43.75 221 PRO A O 1
ATOM 1810 N N . SER A 1 222 ? 26.511 2.088 0.083 1.00 44.69 222 SER A N 1
ATOM 1811 C CA . SER A 1 222 ? 25.499 2.375 1.115 1.00 44.69 222 SER A CA 1
ATOM 1812 C C . SER A 1 222 ? 24.465 1.251 1.252 1.00 44.69 222 SER A C 1
ATOM 1814 O O . SER A 1 222 ? 23.808 1.101 2.287 1.00 44.69 222 SER A O 1
ATOM 1816 N N . ALA A 1 223 ? 24.376 0.411 0.232 1.00 43.03 223 ALA A N 1
ATOM 1817 C CA . ALA A 1 223 ? 23.561 -0.762 0.176 1.00 43.03 223 ALA A CA 1
ATOM 1818 C C . ALA A 1 223 ? 24.443 -1.964 0.637 1.00 43.03 223 ALA A C 1
ATOM 1820 O O . ALA A 1 223 ? 25.405 -2.368 -0.013 1.00 43.03 223 ALA A O 1
ATOM 1821 N N . LYS A 1 224 ? 24.106 -2.589 1.773 1.00 37.66 224 LYS A N 1
ATOM 1822 C CA . LYS A 1 224 ? 24.825 -3.745 2.352 1.00 37.66 224 LYS A CA 1
ATOM 1823 C C . LYS A 1 224 ? 24.486 -5.126 1.744 1.00 37.66 224 LYS A C 1
ATOM 1825 O O . LYS A 1 224 ? 23.356 -5.585 1.836 1.00 37.66 224 LYS A O 1
ATOM 1830 N N . GLU A 1 225 ? 25.535 -5.801 1.266 1.00 38.53 225 GLU A N 1
ATOM 1831 C CA . GLU A 1 225 ? 25.699 -7.247 0.993 1.00 38.53 225 GLU A CA 1
ATOM 1832 C C . GLU A 1 225 ? 24.755 -7.942 -0.013 1.00 38.53 225 GLU A C 1
ATOM 1834 O O . GLU A 1 225 ? 23.608 -8.277 0.271 1.00 38.53 225 GLU A O 1
ATOM 1839 N N . ALA A 1 226 ? 25.324 -8.315 -1.166 1.00 40.62 226 ALA A N 1
ATOM 1840 C CA . ALA A 1 226 ? 24.702 -9.152 -2.188 1.00 40.62 226 ALA A CA 1
ATOM 1841 C C . ALA A 1 226 ? 25.637 -10.300 -2.607 1.00 40.62 226 ALA A C 1
ATOM 1843 O O . ALA A 1 226 ? 26.795 -10.061 -2.948 1.00 40.62 226 ALA A O 1
ATOM 1844 N N . LYS A 1 227 ? 25.148 -11.549 -2.616 1.00 38.81 227 LYS A N 1
ATOM 1845 C CA . LYS A 1 227 ? 25.862 -12.719 -3.166 1.00 38.81 227 LYS A CA 1
ATOM 1846 C C . LYS A 1 227 ? 25.070 -13.379 -4.304 1.00 38.81 227 LYS A C 1
ATOM 1848 O O . LYS A 1 227 ? 23.906 -13.712 -4.135 1.00 38.81 227 LYS A O 1
ATOM 1853 N N . SER A 1 228 ? 25.774 -13.533 -5.428 1.00 42.22 228 SER A N 1
ATOM 1854 C CA . SER A 1 228 ? 25.578 -14.307 -6.672 1.00 42.22 228 SER A CA 1
ATOM 1855 C C . SER A 1 228 ? 24.281 -15.090 -6.949 1.00 42.22 228 SER A C 1
ATOM 1857 O O . SER A 1 228 ? 23.838 -15.887 -6.125 1.00 42.22 228 SER A O 1
ATOM 1859 N N . GLY A 1 229 ? 23.890 -15.103 -8.235 1.00 35.25 229 GLY A N 1
ATOM 1860 C CA . GLY A 1 229 ? 23.825 -16.397 -8.930 1.00 35.25 229 GLY A CA 1
ATOM 1861 C C . GLY A 1 229 ? 22.657 -16.696 -9.865 1.00 35.25 229 GLY A C 1
ATOM 1862 O O . GLY A 1 229 ? 22.529 -17.857 -10.207 1.00 35.25 229 GLY A O 1
ATOM 1863 N N . HIS A 1 230 ? 21.838 -15.724 -10.277 1.00 33.03 230 HIS A N 1
ATOM 1864 C CA . HIS A 1 230 ? 20.899 -15.780 -11.420 1.00 33.03 230 HIS A CA 1
ATOM 1865 C C . HIS A 1 230 ? 20.587 -14.330 -11.851 1.00 33.03 230 HIS A C 1
ATOM 1867 O O . HIS A 1 230 ? 21.091 -13.413 -11.210 1.00 33.03 230 HIS A O 1
ATOM 1873 N N . SER A 1 231 ? 19.726 -14.089 -12.856 1.00 42.53 231 SER A N 1
ATOM 1874 C CA . SER A 1 231 ? 19.175 -12.769 -13.284 1.00 42.53 231 SER A CA 1
ATOM 1875 C C . SER A 1 231 ? 18.318 -12.068 -12.202 1.00 42.53 231 SER A C 1
ATOM 1877 O O . SER A 1 231 ? 17.314 -11.401 -12.466 1.00 42.53 231 SER A O 1
ATOM 1879 N N . ILE A 1 232 ? 18.670 -12.327 -10.952 1.00 43.16 232 ILE A N 1
ATOM 1880 C CA . ILE A 1 232 ? 18.081 -11.930 -9.698 1.00 43.16 232 ILE A CA 1
ATOM 1881 C C . ILE A 1 232 ? 19.191 -11.155 -9.002 1.00 43.16 232 ILE A C 1
ATOM 1883 O O . ILE A 1 232 ? 20.109 -11.736 -8.426 1.00 43.16 232 ILE A O 1
ATOM 1887 N N . TRP A 1 233 ? 19.111 -9.836 -9.087 1.00 45.19 233 TRP A N 1
ATOM 1888 C CA . TRP A 1 233 ? 20.033 -8.967 -8.378 1.00 45.19 233 TRP A CA 1
ATOM 1889 C C . TRP A 1 233 ? 19.506 -8.857 -6.951 1.00 45.19 233 TRP A C 1
ATOM 1891 O O . TRP A 1 233 ? 18.396 -8.365 -6.717 1.00 45.19 233 TRP A O 1
ATOM 1901 N N . LEU A 1 234 ? 20.253 -9.426 -6.004 1.00 40.16 234 LEU A N 1
ATOM 1902 C CA . LEU A 1 234 ? 20.010 -9.211 -4.584 1.00 40.16 234 LEU A CA 1
ATOM 1903 C C . LEU A 1 234 ? 20.540 -7.827 -4.277 1.00 40.16 234 LEU A C 1
ATOM 1905 O O . LEU A 1 234 ? 21.741 -7.617 -4.317 1.00 40.16 234 LEU A O 1
ATOM 1909 N N . LEU A 1 235 ? 19.648 -6.880 -4.046 1.00 50.03 235 LEU A N 1
ATOM 1910 C CA . LEU A 1 235 ? 20.021 -5.545 -3.641 1.00 50.03 235 LEU A CA 1
ATOM 1911 C C . LEU A 1 235 ? 19.743 -5.401 -2.153 1.00 50.03 235 LEU A C 1
ATOM 1913 O O . LEU A 1 235 ? 18.835 -6.048 -1.627 1.00 50.03 235 LEU A O 1
ATOM 1917 N N . PRO A 1 236 ? 20.492 -4.550 -1.458 1.00 42.72 236 PRO A N 1
ATOM 1918 C CA . PRO A 1 236 ? 20.479 -4.497 0.005 1.00 42.72 236 PRO A CA 1
ATOM 1919 C C . PRO A 1 236 ? 19.132 -4.149 0.625 1.00 42.72 236 PRO A C 1
ATOM 1921 O O . PRO A 1 236 ? 18.890 -4.426 1.797 1.00 42.72 236 PRO A O 1
ATOM 1924 N N . CYS A 1 237 ? 18.229 -3.587 -0.179 1.00 43.09 237 CYS A N 1
ATOM 1925 C CA . CYS A 1 237 ? 16.865 -3.290 0.228 1.00 43.09 237 CYS A CA 1
ATOM 1926 C C . CYS A 1 237 ? 15.799 -4.028 -0.599 1.00 43.09 237 CYS A C 1
ATOM 1928 O O . CYS A 1 237 ? 14.630 -3.947 -0.236 1.00 43.09 237 CYS A O 1
ATOM 1930 N N . PHE A 1 238 ? 16.145 -4.740 -1.687 1.00 51.81 238 PHE A N 1
ATOM 1931 C CA . PHE A 1 238 ? 15.154 -5.452 -2.506 1.00 51.81 238 PHE A CA 1
ATOM 1932 C C . PHE A 1 238 ? 15.721 -6.517 -3.448 1.00 51.81 238 PHE A C 1
ATOM 1934 O O . PHE A 1 238 ? 16.883 -6.510 -3.830 1.00 51.81 238 PHE A O 1
ATOM 1941 N N . ARG A 1 239 ? 14.855 -7.433 -3.890 1.00 49.06 239 ARG A N 1
ATOM 1942 C CA . ARG A 1 239 ? 15.167 -8.377 -4.973 1.00 49.06 239 ARG A CA 1
ATOM 1943 C C . ARG A 1 239 ? 14.689 -7.811 -6.295 1.00 49.06 239 ARG A C 1
ATOM 1945 O O . ARG A 1 239 ? 13.501 -7.546 -6.402 1.00 49.06 239 ARG A O 1
ATOM 1952 N N . PHE A 1 240 ? 15.566 -7.674 -7.283 1.00 53.84 240 PHE A N 1
ATOM 1953 C CA . PHE A 1 240 ? 15.207 -7.294 -8.648 1.00 53.84 240 PHE A CA 1
ATOM 1954 C C . PHE A 1 240 ? 15.226 -8.528 -9.545 1.00 53.84 240 PHE A C 1
ATOM 1956 O O . PHE A 1 240 ? 16.255 -9.189 -9.667 1.00 53.84 240 PHE A O 1
ATOM 1963 N N . LYS A 1 241 ? 14.101 -8.834 -10.195 1.00 52.38 241 LYS A N 1
ATOM 1964 C CA . LYS A 1 241 ? 14.018 -9.894 -11.207 1.00 52.38 241 LYS A CA 1
ATOM 1965 C C . LYS A 1 241 ? 13.622 -9.301 -12.551 1.00 52.38 241 LYS A C 1
ATOM 1967 O O . LYS A 1 241 ? 12.438 -9.051 -12.747 1.00 52.38 241 LYS A O 1
ATOM 1972 N N . ALA A 1 242 ? 14.580 -9.138 -13.461 1.00 54.19 242 ALA A N 1
ATOM 1973 C CA . ALA A 1 242 ? 14.287 -8.829 -14.858 1.00 54.19 242 ALA A CA 1
ATOM 1974 C C . ALA A 1 242 ? 13.926 -10.115 -15.607 1.00 54.19 242 ALA A C 1
ATOM 1976 O O . A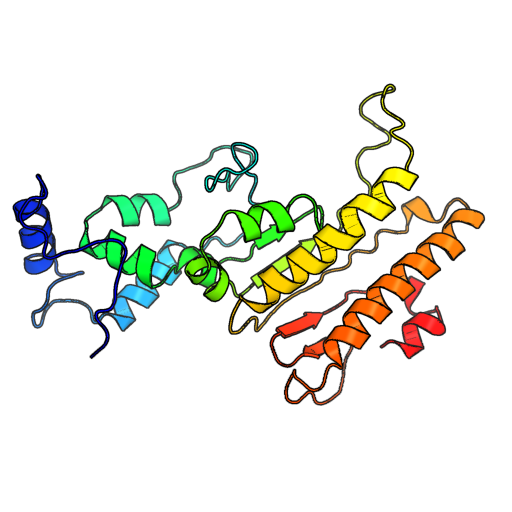LA A 1 242 ? 14.668 -11.095 -15.571 1.00 54.19 242 ALA A O 1
ATOM 1977 N N . LEU A 1 243 ? 12.786 -10.111 -16.297 1.00 52.22 243 LEU A N 1
ATOM 1978 C CA . LEU A 1 243 ? 12.474 -11.129 -17.296 1.00 52.22 243 LEU A CA 1
ATOM 1979 C C . LEU A 1 243 ? 12.840 -10.572 -18.661 1.00 52.22 243 LEU A C 1
ATOM 1981 O O . LEU A 1 243 ? 12.128 -9.738 -19.206 1.00 52.22 243 LEU A O 1
ATOM 1985 N N . ILE A 1 244 ? 13.974 -11.014 -19.185 1.00 55.50 244 ILE A N 1
ATOM 1986 C CA . ILE A 1 244 ? 14.434 -10.615 -20.506 1.00 55.50 244 ILE A CA 1
ATOM 1987 C C . ILE A 1 244 ? 13.842 -11.606 -21.520 1.00 55.50 244 ILE A C 1
ATOM 1989 O O . ILE A 1 244 ? 13.943 -12.815 -21.316 1.00 55.50 244 ILE A O 1
ATOM 1993 N N . PRO A 1 245 ? 13.162 -11.139 -22.580 1.00 55.28 245 PRO A N 1
ATOM 1994 C CA . PRO A 1 245 ? 12.717 -12.016 -23.654 1.00 55.28 245 PRO A CA 1
ATOM 1995 C C . PRO A 1 245 ? 13.892 -12.785 -24.269 1.00 55.28 245 PRO A C 1
ATOM 1997 O O . PRO A 1 245 ? 14.934 -12.191 -24.534 1.00 55.28 245 PRO A O 1
ATOM 2000 N N . ALA A 1 246 ? 13.693 -14.060 -24.606 1.00 59.16 246 ALA A N 1
ATOM 2001 C CA . ALA A 1 246 ? 14.756 -14.953 -25.088 1.00 59.16 246 ALA A CA 1
ATOM 2002 C C . ALA A 1 246 ? 15.550 -14.429 -26.308 1.00 59.16 246 ALA A C 1
ATOM 2004 O O . ALA A 1 246 ? 16.711 -14.774 -26.495 1.00 59.16 246 ALA A O 1
ATOM 2005 N N . PHE A 1 247 ? 14.964 -13.565 -27.147 1.00 56.25 247 PHE A N 1
ATOM 2006 C CA . PHE A 1 247 ? 15.676 -12.977 -28.293 1.00 56.25 247 PHE A CA 1
ATOM 2007 C C . PHE A 1 247 ? 16.658 -11.852 -27.901 1.00 56.25 247 PHE A C 1
ATOM 2009 O O . PHE A 1 247 ? 17.479 -11.440 -28.718 1.00 56.25 247 PHE A O 1
ATOM 2016 N N . LEU A 1 248 ? 16.567 -11.307 -26.683 1.00 55.50 248 LEU A N 1
ATOM 2017 C CA . LEU A 1 248 ? 17.540 -10.352 -26.146 1.00 55.50 248 LEU A CA 1
ATOM 2018 C C . LEU A 1 248 ? 18.712 -11.045 -25.441 1.00 55.50 248 LEU A C 1
ATOM 2020 O O . LEU A 1 248 ? 19.770 -10.424 -25.335 1.00 55.50 248 LEU A O 1
ATOM 2024 N N . ASP A 1 249 ? 18.573 -12.314 -25.049 1.00 56.88 249 ASP A N 1
ATOM 2025 C CA . ASP A 1 249 ? 19.675 -13.111 -24.488 1.00 56.88 249 ASP A CA 1
ATOM 2026 C C . ASP A 1 249 ? 20.822 -13.277 -25.495 1.00 56.88 249 ASP A C 1
ATOM 2028 O O . ASP A 1 249 ? 21.989 -13.373 -25.123 1.00 56.88 249 ASP A O 1
ATOM 2032 N N . THR A 1 250 ? 20.525 -13.203 -26.796 1.00 56.66 250 THR A N 1
ATOM 2033 C CA . THR A 1 250 ? 21.548 -13.222 -27.849 1.00 56.66 250 THR A CA 1
ATOM 2034 C C . THR A 1 250 ? 22.301 -11.892 -27.985 1.00 56.66 250 THR A C 1
ATOM 2036 O O . THR A 1 250 ? 23.176 -11.775 -28.841 1.00 56.66 250 THR A O 1
ATOM 2039 N N . CYS A 1 251 ? 21.972 -10.854 -27.200 1.00 57.28 251 CYS A N 1
ATOM 2040 C CA . CYS A 1 251 ? 22.686 -9.579 -27.218 1.00 57.28 251 CYS A CA 1
ATOM 2041 C C . CYS A 1 251 ? 23.909 -9.628 -26.282 1.00 57.28 251 CYS A C 1
ATOM 2043 O O . CYS A 1 251 ? 23.739 -9.615 -25.061 1.00 57.28 251 CYS A O 1
ATOM 2045 N N . PRO A 1 252 ? 25.152 -9.555 -26.803 1.00 64.75 252 PRO A N 1
ATOM 2046 C CA . PRO A 1 252 ? 26.361 -9.706 -25.985 1.00 64.75 252 PRO A CA 1
ATOM 2047 C C . PRO A 1 252 ? 26.503 -8.647 -24.886 1.00 64.75 252 PRO A C 1
ATOM 2049 O O . PRO A 1 252 ? 27.171 -8.863 -23.883 1.00 64.75 252 PRO A O 1
ATOM 2052 N N . GLN A 1 253 ? 25.907 -7.469 -25.086 1.00 60.47 253 GLN A N 1
ATOM 2053 C CA . GLN A 1 253 ? 25.946 -6.371 -24.120 1.00 60.47 253 GLN A CA 1
ATOM 2054 C C . GLN A 1 253 ? 24.981 -6.598 -22.956 1.00 60.47 253 GLN A C 1
ATOM 2056 O O . GLN A 1 253 ? 25.283 -6.174 -21.849 1.00 60.47 253 GLN A O 1
ATOM 2061 N N . ILE A 1 254 ? 23.847 -7.257 -23.206 1.00 56.44 254 ILE A N 1
ATOM 2062 C CA . ILE A 1 254 ? 22.869 -7.612 -22.173 1.00 56.44 254 ILE A CA 1
ATOM 2063 C C . ILE A 1 254 ? 23.372 -8.834 -21.406 1.00 56.44 254 ILE A C 1
ATOM 2065 O O . ILE A 1 254 ? 23.358 -8.807 -20.186 1.00 56.44 254 ILE A O 1
ATOM 2069 N N . ALA A 1 255 ? 23.941 -9.824 -22.100 1.00 60.56 255 ALA A N 1
ATOM 2070 C CA . ALA A 1 255 ? 24.570 -10.986 -21.472 1.00 60.56 255 ALA A CA 1
ATOM 2071 C C . ALA A 1 255 ? 25.724 -10.619 -20.517 1.00 60.56 255 ALA A C 1
ATOM 2073 O O . ALA A 1 255 ? 25.955 -11.320 -19.546 1.00 60.56 255 ALA A O 1
ATOM 2074 N N . LYS A 1 256 ? 26.443 -9.512 -20.767 1.00 61.09 256 LYS A N 1
ATOM 2075 C CA . LYS A 1 256 ? 27.472 -8.979 -19.849 1.00 61.09 256 LYS A CA 1
ATOM 2076 C C . LYS A 1 256 ? 26.906 -8.240 -18.630 1.00 61.09 256 LYS A C 1
ATOM 2078 O O . LYS A 1 256 ? 27.661 -7.941 -17.714 1.00 61.09 256 LYS A O 1
ATOM 2083 N N . LEU A 1 257 ? 25.629 -7.864 -18.671 1.00 54.69 257 LEU A N 1
ATOM 2084 C CA . LEU A 1 257 ? 24.902 -7.182 -17.596 1.00 54.69 257 LEU A CA 1
ATOM 2085 C C . LEU A 1 257 ? 24.005 -8.154 -16.814 1.00 54.69 257 LEU A C 1
ATOM 2087 O O . LEU A 1 257 ? 23.158 -7.695 -16.054 1.00 54.69 257 LEU A O 1
ATOM 2091 N N . MET A 1 258 ? 24.131 -9.461 -17.045 1.00 54.81 258 MET A N 1
ATOM 2092 C CA . MET A 1 258 ? 23.421 -10.537 -16.348 1.00 54.81 258 MET A CA 1
ATOM 2093 C C . MET A 1 258 ? 24.430 -11.426 -15.638 1.00 54.81 258 MET A C 1
ATOM 2095 O O . MET A 1 258 ? 24.053 -11.944 -14.567 1.00 54.81 258 MET A O 1
#